Protein AF-A0A968NKF3-F1 (afdb_monomer_lite)

Foldseek 3Di:
DQVVCVVVVHDPVPHDDPVNVVLVVLLVLQQDWDADPVLREIDRCQLVDPVDDGDPSSLVSNCVSLQCCQAVHDLSLLQVLLVVLCVVPVVCVVCVVVVVLVCCVPPPVPVQVVLQVSLLSSLVHSLSHLVVCLVCVCSSCVPPDPVCVCCCPCPGRNSSDDVRSVVSVVQRPNDPPDHPVSSCCSSVVSNDD

Structure (mmCIF, N/CA/C/O backbone):
data_AF-A0A968NKF3-F1
#
_entry.id   AF-A0A968NKF3-F1
#
loop_
_atom_site.group_PDB
_atom_site.id
_atom_site.type_symbol
_atom_site.label_atom_id
_atom_site.label_alt_id
_atom_site.label_comp_id
_atom_site.label_asym_id
_atom_site.label_entity_id
_atom_site.label_seq_id
_atom_site.pdbx_PDB_ins_code
_atom_site.Cartn_x
_atom_site.Cartn_y
_atom_site.Cartn_z
_atom_site.occupancy
_atom_site.B_iso_or_equiv
_atom_site.auth_seq_id
_atom_site.auth_comp_id
_atom_site.auth_asym_id
_atom_site.auth_atom_id
_atom_site.pdbx_PDB_model_num
ATOM 1 N N . MET A 1 1 ? -29.290 4.812 -4.148 1.00 70.75 1 MET A N 1
ATOM 2 C CA . MET A 1 1 ? -29.344 3.560 -3.358 1.00 70.75 1 MET A CA 1
ATOM 3 C C . MET A 1 1 ? -30.695 3.308 -2.682 1.00 70.75 1 MET A C 1
ATOM 5 O O . MET A 1 1 ? -31.527 2.744 -3.363 1.00 70.75 1 MET A O 1
ATOM 9 N N . ASN A 1 2 ? -31.015 3.739 -1.446 1.00 78.94 2 ASN A N 1
ATOM 10 C CA . ASN A 1 2 ? -32.349 3.446 -0.852 1.00 78.94 2 ASN A CA 1
ATOM 11 C C . ASN A 1 2 ? -33.531 3.980 -1.682 1.00 78.94 2 ASN A C 1
ATOM 13 O O . ASN A 1 2 ? -34.588 3.360 -1.726 1.00 78.94 2 ASN A O 1
ATOM 17 N N . GLN A 1 3 ? -33.347 5.118 -2.355 1.00 76.62 3 GLN A N 1
ATOM 18 C CA . GLN A 1 3 ? -34.345 5.669 -3.269 1.00 76.62 3 GLN A CA 1
ATOM 19 C C . GLN A 1 3 ? -34.544 4.776 -4.510 1.00 76.62 3 GLN A C 1
ATOM 21 O O . GLN A 1 3 ? -35.669 4.386 -4.790 1.00 76.62 3 GLN A O 1
ATOM 26 N N . GLU A 1 4 ? -33.461 4.340 -5.162 1.00 77.38 4 GLU A N 1
ATOM 27 C CA . GLU A 1 4 ? -33.517 3.387 -6.288 1.00 77.38 4 GLU A CA 1
ATOM 28 C C . GLU A 1 4 ? -34.068 2.010 -5.878 1.00 77.38 4 GLU A C 1
ATOM 30 O O . GLU A 1 4 ? -34.787 1.378 -6.645 1.00 77.38 4 GLU A O 1
ATOM 35 N N . LEU A 1 5 ? -33.761 1.524 -4.670 1.00 76.25 5 LEU A N 1
ATOM 36 C CA . LEU A 1 5 ? -34.278 0.242 -4.167 1.00 76.25 5 LEU A CA 1
ATOM 37 C C . LEU A 1 5 ? -35.800 0.298 -3.964 1.00 76.25 5 LEU A C 1
ATOM 39 O O . LEU A 1 5 ? -36.505 -0.644 -4.325 1.00 76.25 5 LEU A O 1
ATOM 43 N N . LYS A 1 6 ? -36.310 1.430 -3.461 1.00 76.81 6 LYS A N 1
ATOM 44 C CA . LYS A 1 6 ? -37.753 1.691 -3.344 1.00 76.81 6 LYS A CA 1
ATOM 45 C C . LYS A 1 6 ? -38.428 1.819 -4.708 1.00 76.81 6 LYS A C 1
ATOM 47 O O . LYS A 1 6 ? -39.511 1.277 -4.901 1.00 76.81 6 LYS A O 1
ATOM 52 N N . GLU A 1 7 ? -37.784 2.487 -5.663 1.00 81.25 7 GLU A N 1
ATOM 53 C CA . GLU A 1 7 ? -38.284 2.614 -7.040 1.00 81.25 7 GLU A CA 1
ATOM 54 C C . GLU A 1 7 ? -38.390 1.252 -7.752 1.00 81.25 7 GLU A C 1
ATOM 56 O O . GLU A 1 7 ? -39.283 1.057 -8.573 1.00 81.25 7 GLU A O 1
ATOM 61 N N . ASN A 1 8 ? -37.561 0.274 -7.372 1.00 80.56 8 ASN A N 1
ATOM 62 C CA . ASN A 1 8 ? -37.614 -1.101 -7.879 1.00 80.56 8 ASN A CA 1
ATOM 63 C C . ASN A 1 8 ? -38.533 -2.047 -7.073 1.00 80.56 8 ASN A C 1
ATOM 65 O O . ASN A 1 8 ? -38.503 -3.255 -7.296 1.00 80.56 8 ASN A O 1
ATOM 69 N N . SER A 1 9 ? -39.374 -1.524 -6.167 1.00 77.50 9 SER A N 1
ATOM 70 C CA . SER A 1 9 ? -40.337 -2.305 -5.360 1.00 77.50 9 SER A CA 1
ATOM 71 C C . SER A 1 9 ? -39.715 -3.458 -4.556 1.00 77.50 9 SER A C 1
ATOM 73 O O . SER A 1 9 ? -40.351 -4.493 -4.349 1.00 77.50 9 SER A O 1
ATOM 75 N N . LEU A 1 10 ? -38.464 -3.299 -4.118 1.00 73.81 10 LEU A N 1
ATOM 76 C CA . LEU A 1 10 ? -37.817 -4.262 -3.230 1.00 73.81 10 LEU A CA 1
ATOM 77 C C . LEU A 1 10 ? -38.391 -4.149 -1.811 1.00 73.81 10 LEU A C 1
ATOM 79 O O . LEU A 1 10 ? -38.824 -3.075 -1.393 1.00 73.81 10 LEU A O 1
ATOM 83 N N . ASP A 1 11 ? -38.398 -5.272 -1.091 1.00 76.00 11 ASP A N 1
ATOM 84 C CA . ASP A 1 11 ? -38.874 -5.363 0.293 1.00 76.00 11 ASP A CA 1
ATOM 85 C C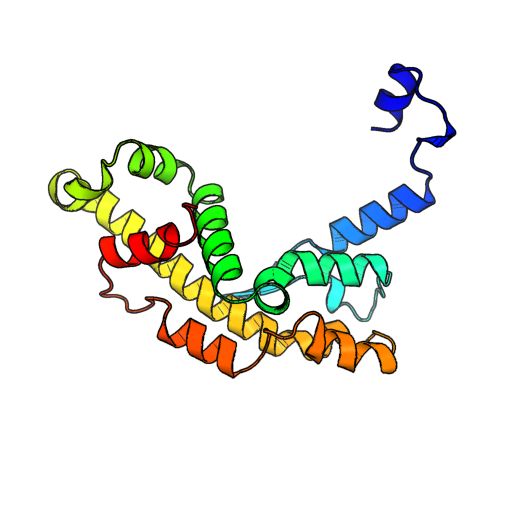 . ASP A 1 11 ? -38.187 -4.304 1.180 1.00 76.00 11 ASP A C 1
ATOM 87 O O . ASP A 1 11 ? -36.979 -4.091 1.103 1.00 76.00 11 ASP A O 1
ATOM 91 N N . GLU A 1 12 ? -38.939 -3.623 2.044 1.00 72.25 12 GLU A N 1
ATOM 92 C CA . GLU A 1 12 ? -38.368 -2.627 2.955 1.00 72.25 12 GLU A CA 1
ATOM 93 C C . GLU A 1 12 ? -37.345 -3.240 3.926 1.00 72.25 12 GLU A C 1
ATOM 95 O O . GLU A 1 12 ? -36.475 -2.526 4.425 1.00 72.25 12 GLU A O 1
ATOM 100 N N . SER A 1 13 ? -37.387 -4.564 4.133 1.00 77.00 13 SER A N 1
ATOM 101 C CA . SER A 1 13 ? -36.406 -5.312 4.927 1.00 77.00 13 SER A CA 1
ATOM 102 C C . SER A 1 13 ? -34.982 -5.321 4.345 1.00 77.00 13 SER A C 1
ATOM 104 O O . SER A 1 13 ? -34.037 -5.602 5.082 1.00 77.00 13 SER A O 1
ATOM 106 N N . VAL A 1 14 ? -34.801 -4.984 3.058 1.00 78.19 14 VAL A N 1
ATOM 107 C CA . VAL A 1 14 ? -33.479 -4.870 2.404 1.00 78.19 14 VAL A CA 1
ATOM 108 C C . VAL A 1 14 ? -32.966 -3.429 2.291 1.00 78.19 14 VAL A C 1
ATOM 110 O O . VAL A 1 14 ? -31.924 -3.188 1.680 1.00 78.19 14 VAL A O 1
ATOM 113 N N . LEU A 1 15 ? -33.663 -2.453 2.880 1.00 84.38 15 LEU A N 1
ATOM 114 C CA . LEU A 1 15 ? -33.199 -1.067 2.914 1.00 84.38 15 LEU A CA 1
ATOM 115 C C . LEU A 1 15 ? -32.176 -0.850 4.029 1.00 84.38 15 LEU A C 1
ATOM 117 O O . LEU A 1 15 ? -32.336 -1.335 5.146 1.00 84.38 15 LEU A O 1
ATOM 121 N N . PHE A 1 16 ? -31.160 -0.034 3.748 1.00 88.00 16 PHE A N 1
ATOM 122 C CA . PHE A 1 16 ? -30.212 0.387 4.776 1.00 88.00 16 PHE A CA 1
ATOM 123 C C . PHE A 1 16 ? -30.901 1.286 5.800 1.00 88.00 16 PHE A C 1
ATOM 125 O O . PHE A 1 16 ? -31.550 2.271 5.427 1.00 88.00 16 PHE A O 1
ATOM 132 N N . THR A 1 17 ? -30.718 0.978 7.079 1.00 90.19 17 THR A N 1
ATOM 133 C CA . THR A 1 17 ? -31.161 1.829 8.183 1.00 90.19 17 THR A CA 1
ATOM 134 C C . THR A 1 17 ? -30.260 3.059 8.319 1.00 90.19 17 THR A C 1
ATOM 136 O O . THR A 1 17 ? -29.145 3.102 7.793 1.00 90.19 17 THR A O 1
ATOM 139 N N . ASP A 1 18 ? -30.703 4.067 9.075 1.00 90.50 18 ASP A N 1
ATOM 140 C CA . ASP A 1 18 ? -29.860 5.228 9.393 1.00 90.50 18 ASP A CA 1
ATOM 141 C C . ASP A 1 18 ? -28.576 4.819 10.133 1.00 90.50 18 ASP A C 1
ATOM 143 O O . ASP A 1 18 ? -27.515 5.414 9.928 1.00 90.50 18 ASP A O 1
ATOM 147 N N . THR A 1 19 ? -28.651 3.765 10.953 1.00 90.62 19 THR A N 1
ATOM 148 C CA . THR A 1 19 ? -27.491 3.177 11.627 1.00 90.62 19 THR A CA 1
ATOM 149 C C . THR A 1 19 ? -26.513 2.578 10.621 1.00 90.62 19 THR A C 1
ATOM 151 O O . THR A 1 19 ? -25.325 2.890 10.691 1.00 90.62 19 THR A O 1
ATOM 154 N N . ASP A 1 20 ? -26.994 1.797 9.650 1.00 90.06 20 ASP A N 1
ATOM 155 C CA . ASP A 1 20 ? -26.134 1.223 8.607 1.00 90.06 20 ASP A CA 1
ATOM 156 C C . ASP A 1 20 ? -25.457 2.322 7.786 1.00 90.06 20 ASP A C 1
ATOM 158 O O . ASP A 1 20 ? -24.249 2.289 7.557 1.00 90.06 20 ASP A O 1
ATOM 162 N N . ILE A 1 21 ? -26.217 3.350 7.396 1.00 92.25 21 ILE A N 1
ATOM 163 C CA . ILE A 1 21 ? -25.692 4.499 6.650 1.00 92.25 21 ILE A CA 1
ATOM 164 C C . ILE A 1 21 ? -24.612 5.222 7.465 1.00 92.25 21 ILE A C 1
ATOM 166 O O . ILE A 1 21 ? -23.609 5.658 6.899 1.00 92.25 21 ILE A O 1
ATOM 170 N N . SER A 1 22 ? -24.795 5.358 8.780 1.00 92.94 22 SER A N 1
ATOM 171 C CA . SER A 1 22 ? -23.799 5.970 9.663 1.00 92.94 22 SER A CA 1
ATOM 172 C C . SER A 1 22 ? -22.509 5.148 9.738 1.00 92.94 22 SER A C 1
ATOM 174 O O . SER A 1 22 ? -21.428 5.722 9.615 1.00 92.94 22 SER A O 1
ATOM 176 N N . ILE A 1 23 ? -22.611 3.822 9.888 1.00 92.25 23 ILE A N 1
ATOM 177 C CA . ILE A 1 23 ? -21.457 2.908 9.903 1.00 92.25 23 ILE A CA 1
ATOM 178 C C . ILE A 1 23 ? -20.704 2.970 8.571 1.00 92.25 23 ILE A C 1
ATOM 180 O O . ILE A 1 23 ? -19.483 3.111 8.562 1.00 92.25 23 ILE A O 1
ATOM 184 N N . LEU A 1 24 ? -21.421 2.929 7.443 1.00 93.44 24 LEU A N 1
ATOM 185 C CA . LEU A 1 24 ? -20.820 3.027 6.110 1.00 93.44 24 LEU A CA 1
ATOM 186 C C . LEU A 1 24 ? -20.076 4.352 5.922 1.00 93.44 24 LEU A C 1
ATOM 188 O O . LEU A 1 24 ? -18.946 4.360 5.443 1.00 93.44 24 LEU A O 1
ATOM 192 N N . LYS A 1 25 ? -20.681 5.477 6.323 1.00 95.56 25 LYS A N 1
ATOM 193 C CA . LYS A 1 25 ? -20.042 6.798 6.226 1.00 95.56 25 LYS A CA 1
ATOM 194 C C . LYS A 1 25 ? -18.769 6.877 7.057 1.00 95.56 25 LYS A C 1
ATOM 196 O O . LYS A 1 25 ? -17.766 7.379 6.561 1.00 95.56 25 LYS A O 1
ATOM 201 N N . GLU A 1 26 ? -18.809 6.396 8.295 1.00 96.19 26 GLU A N 1
ATOM 202 C CA . GLU A 1 26 ? -17.642 6.393 9.175 1.00 96.19 26 GLU A CA 1
ATOM 203 C C . GLU A 1 26 ? -16.526 5.495 8.623 1.00 96.19 26 GLU A C 1
ATOM 205 O O . GLU A 1 26 ? -15.372 5.914 8.581 1.00 96.19 26 GLU A O 1
ATOM 210 N N . ALA A 1 27 ? -16.865 4.300 8.131 1.00 96.44 27 ALA A N 1
ATOM 211 C CA . ALA A 1 27 ? -15.904 3.388 7.519 1.00 96.44 27 ALA A CA 1
ATOM 212 C C . ALA A 1 27 ? -15.250 3.991 6.267 1.00 96.44 27 ALA A C 1
ATOM 214 O O . ALA A 1 27 ? -14.029 3.979 6.163 1.00 96.44 27 ALA A O 1
ATOM 215 N N . ILE A 1 28 ? -16.037 4.589 5.363 1.00 96.56 28 ILE A N 1
ATOM 216 C CA . ILE A 1 28 ? -15.517 5.291 4.177 1.00 96.56 28 ILE A CA 1
ATOM 217 C C . ILE A 1 28 ? -14.598 6.444 4.593 1.00 96.56 28 ILE A C 1
ATOM 219 O O . ILE A 1 28 ? -13.534 6.629 4.017 1.00 96.56 28 ILE A O 1
ATOM 223 N N . GLN A 1 29 ? -14.983 7.230 5.600 1.00 96.38 29 GLN A N 1
ATOM 224 C CA . GLN A 1 29 ? -14.133 8.312 6.100 1.00 96.38 29 GLN A CA 1
ATOM 225 C C . GLN A 1 29 ? -12.819 7.787 6.683 1.00 96.38 29 GLN A C 1
ATOM 227 O O . GLN A 1 29 ? -11.783 8.431 6.523 1.00 96.38 29 GLN A O 1
ATOM 232 N N . ALA A 1 30 ? -12.855 6.627 7.339 1.00 96.94 30 ALA A N 1
ATOM 233 C CA . ALA A 1 30 ? -11.680 6.016 7.936 1.00 96.94 30 ALA A CA 1
ATOM 234 C C . ALA A 1 30 ? -10.671 5.497 6.901 1.00 96.94 30 ALA A C 1
ATOM 236 O O . ALA A 1 30 ? -9.486 5.439 7.223 1.00 96.94 30 ALA A O 1
ATOM 237 N N . THR A 1 31 ? -11.102 5.172 5.676 1.00 97.19 31 THR A N 1
ATOM 238 C CA . THR A 1 31 ? -10.202 4.694 4.611 1.00 97.19 31 THR A CA 1
ATOM 239 C C . THR A 1 31 ? -9.528 5.809 3.811 1.00 97.19 31 THR A C 1
ATOM 241 O O . THR A 1 31 ? -8.554 5.562 3.099 1.00 97.19 31 THR A O 1
ATOM 244 N N . ILE A 1 32 ? -9.987 7.059 3.944 1.00 96.94 32 ILE A N 1
ATOM 245 C CA . ILE A 1 32 ? -9.395 8.195 3.229 1.00 96.94 32 ILE A CA 1
ATOM 246 C C . ILE A 1 32 ? -7.928 8.342 3.630 1.00 96.94 32 ILE A C 1
ATOM 248 O O . ILE A 1 32 ? -7.604 8.536 4.799 1.00 96.94 32 ILE A O 1
ATOM 252 N N . CYS A 1 33 ? -7.043 8.288 2.640 1.00 96.38 33 CYS A N 1
ATOM 253 C CA . CYS A 1 33 ? -5.607 8.384 2.841 1.00 96.38 33 CYS A CA 1
ATOM 254 C C . CYS A 1 33 ? -5.091 9.822 2.702 1.00 96.38 33 CYS A C 1
ATOM 256 O O . CYS A 1 33 ? -5.502 10.570 1.817 1.00 96.38 33 CYS A O 1
ATOM 258 N N . ASN A 1 34 ? -4.097 10.161 3.521 1.00 97.38 34 ASN A N 1
ATOM 259 C CA . ASN A 1 34 ? -3.242 11.330 3.356 1.00 97.38 34 ASN A CA 1
ATOM 260 C C . ASN A 1 34 ? -1.818 10.896 2.998 1.00 97.38 34 ASN A C 1
ATOM 262 O O . ASN A 1 34 ? -1.364 9.826 3.400 1.00 97.38 34 ASN A O 1
ATOM 266 N N . TYR A 1 35 ? -1.088 11.761 2.293 1.00 96.44 35 TYR A N 1
ATOM 267 C CA . TYR A 1 35 ? 0.333 11.563 2.018 1.00 96.44 35 TYR A CA 1
ATOM 268 C C 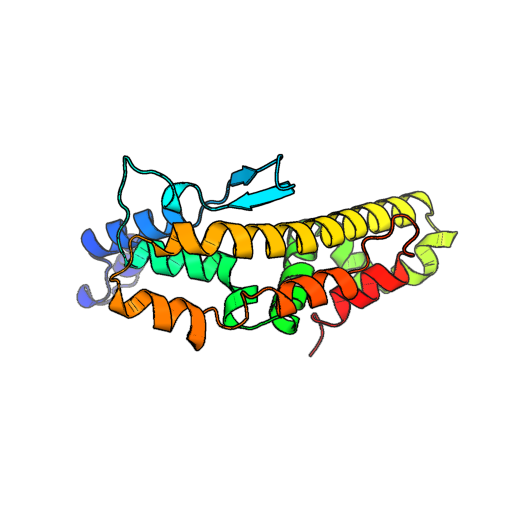. TYR A 1 35 ? 1.196 12.132 3.149 1.00 96.44 35 TYR A C 1
ATOM 270 O O . TYR A 1 35 ? 1.022 13.281 3.560 1.00 96.44 35 TYR A O 1
ATOM 278 N N . ASP A 1 36 ? 2.147 11.338 3.631 1.00 96.44 36 ASP A N 1
ATOM 279 C CA . ASP A 1 36 ? 3.193 11.761 4.554 1.00 96.44 36 ASP A CA 1
ATOM 280 C C . ASP A 1 36 ? 4.509 11.957 3.781 1.00 96.44 36 ASP A C 1
ATOM 282 O O . ASP A 1 36 ? 5.150 10.975 3.389 1.00 96.44 36 ASP A O 1
ATOM 286 N N . PRO A 1 37 ? 4.957 13.206 3.557 1.00 95.25 37 PRO A N 1
ATOM 287 C CA . PRO A 1 37 ? 6.185 13.469 2.816 1.00 95.25 37 PRO A CA 1
ATOM 288 C C . PRO A 1 37 ? 7.448 13.021 3.558 1.00 95.25 37 PRO A C 1
ATOM 290 O O . PRO A 1 37 ? 8.466 12.797 2.906 1.00 95.25 37 PRO A O 1
ATOM 293 N N . SER A 1 38 ? 7.401 12.881 4.888 1.00 95.19 38 SER A N 1
ATOM 294 C CA . SER A 1 38 ? 8.554 12.438 5.680 1.00 95.19 38 SER A CA 1
ATOM 295 C C . SER A 1 38 ? 8.836 10.947 5.506 1.00 95.19 38 SER A C 1
ATOM 297 O O . SER A 1 38 ? 9.989 10.525 5.546 1.00 95.19 38 SER A O 1
ATOM 299 N N . GLU A 1 39 ? 7.788 10.163 5.258 1.00 93.81 39 GLU A N 1
ATOM 300 C CA . GLU A 1 39 ? 7.878 8.726 4.997 1.00 93.81 39 GLU A CA 1
ATOM 301 C C . GLU A 1 39 ? 7.736 8.388 3.512 1.00 93.81 39 GLU A C 1
ATOM 303 O O . GLU A 1 39 ? 7.893 7.231 3.140 1.00 93.81 39 GLU A O 1
ATOM 308 N N . GLN A 1 40 ? 7.440 9.384 2.669 1.00 96.00 40 GLN A N 1
ATOM 309 C CA . GLN A 1 40 ? 7.139 9.222 1.245 1.00 96.00 40 GLN A CA 1
ATOM 310 C C . GLN A 1 40 ? 6.105 8.115 0.989 1.00 96.00 40 GLN A C 1
ATOM 312 O O . GLN A 1 40 ? 6.281 7.248 0.131 1.00 96.00 40 GLN A O 1
ATOM 317 N N . SER A 1 41 ? 5.043 8.135 1.790 1.00 96.56 41 SER A N 1
ATOM 318 C CA . SER A 1 41 ? 4.070 7.055 1.940 1.00 96.56 41 SER A CA 1
ATOM 319 C C . SER A 1 41 ? 2.680 7.634 2.218 1.00 96.56 41 SER A C 1
ATOM 321 O O . SER A 1 41 ? 2.544 8.830 2.470 1.00 96.56 41 SER A O 1
ATOM 323 N N . ILE A 1 42 ? 1.642 6.800 2.186 1.00 96.31 42 ILE A N 1
ATOM 324 C CA . ILE A 1 42 ? 0.287 7.168 2.610 1.00 96.31 42 ILE A CA 1
ATOM 325 C C . ILE A 1 42 ? -0.063 6.573 3.978 1.00 96.31 42 ILE A C 1
ATOM 327 O O . ILE A 1 42 ? 0.499 5.563 4.402 1.00 96.31 42 ILE A O 1
ATOM 331 N N . TYR A 1 43 ? -1.010 7.204 4.665 1.00 97.12 43 TYR A N 1
ATOM 332 C CA . TYR A 1 43 ? -1.601 6.726 5.915 1.00 97.12 43 TYR A CA 1
ATOM 333 C C . TYR A 1 43 ? -3.055 7.195 6.029 1.00 97.12 43 TYR A C 1
ATOM 335 O O . TYR A 1 4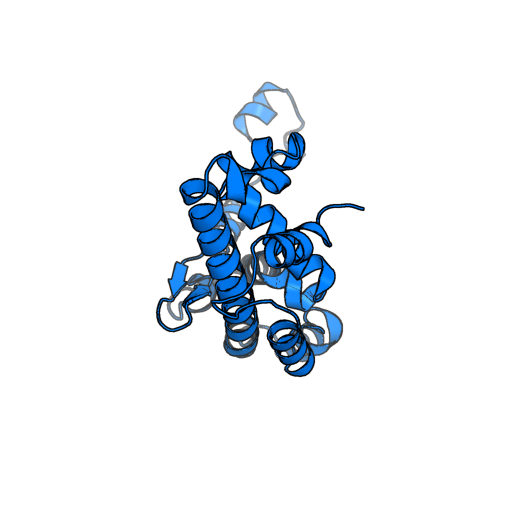3 ? -3.441 8.187 5.414 1.00 97.12 43 TYR A O 1
ATOM 343 N N . GLN A 1 44 ? -3.850 6.523 6.858 1.00 97.19 44 GLN A N 1
ATOM 344 C CA . GLN A 1 44 ? -5.245 6.883 7.120 1.00 97.19 44 GLN A CA 1
ATOM 345 C C . GLN A 1 44 ? -5.340 7.704 8.422 1.00 97.19 44 GLN A C 1
ATOM 347 O O . GLN A 1 44 ? -5.267 7.131 9.511 1.00 97.19 44 GLN A O 1
ATOM 352 N N . PRO A 1 45 ? -5.472 9.046 8.373 1.00 95.62 45 PRO A N 1
ATOM 353 C CA . PRO A 1 45 ? -5.395 9.919 9.549 1.00 95.62 45 PRO A CA 1
ATOM 354 C C . PRO A 1 45 ? -6.460 9.633 10.613 1.00 95.62 45 PRO A C 1
ATOM 356 O O . PRO A 1 45 ? -6.215 9.881 11.795 1.00 95.62 45 PRO A O 1
ATOM 359 N N . ALA A 1 46 ? -7.614 9.082 10.226 1.00 94.81 46 ALA A N 1
ATOM 360 C CA . ALA A 1 46 ? -8.680 8.714 11.155 1.00 94.81 46 ALA A CA 1
ATOM 361 C C . ALA A 1 46 ? -8.210 7.724 12.238 1.00 94.81 46 ALA A C 1
ATOM 363 O O . ALA A 1 46 ? -8.651 7.822 13.379 1.00 94.81 46 ALA A O 1
ATOM 364 N N . LEU A 1 47 ? -7.246 6.845 11.928 1.00 94.50 47 LEU A N 1
ATOM 365 C CA . LEU A 1 47 ? -6.671 5.885 12.883 1.00 94.50 47 LEU A CA 1
ATOM 366 C C . LEU A 1 47 ? -5.787 6.535 13.967 1.00 94.50 47 LEU A C 1
ATOM 368 O O . LEU A 1 47 ? -5.399 5.876 14.929 1.00 94.50 47 LEU A O 1
ATOM 372 N N . TYR A 1 48 ? -5.462 7.824 13.830 1.00 92.75 48 TYR A N 1
ATOM 373 C CA . TYR A 1 48 ? -4.518 8.541 14.696 1.00 92.75 48 TYR A CA 1
ATOM 374 C C . TYR A 1 48 ? -5.167 9.685 15.475 1.00 92.75 48 TYR A C 1
ATOM 376 O O . TYR A 1 48 ? -4.534 10.276 16.358 1.00 92.75 48 TYR A O 1
ATOM 384 N N . ASN A 1 49 ? -6.415 10.028 15.152 1.00 88.00 49 ASN A N 1
ATOM 385 C CA . ASN A 1 49 ? -7.094 11.159 15.757 1.00 88.00 49 ASN A CA 1
ATOM 386 C C . ASN A 1 49 ? -7.561 10.823 17.180 1.00 88.00 49 ASN A C 1
ATOM 388 O O . ASN A 1 49 ? -8.626 10.257 17.390 1.00 88.00 49 ASN A O 1
ATOM 392 N N . LYS A 1 50 ? -6.791 11.249 18.185 1.00 81.94 50 LYS A N 1
ATOM 393 C CA . LYS A 1 50 ? -7.133 11.037 19.604 1.00 81.94 50 LYS A CA 1
ATOM 394 C C . LYS A 1 50 ? -8.425 11.733 20.050 1.00 81.94 50 LYS A C 1
ATOM 396 O O . LYS A 1 50 ? -8.955 11.382 21.098 1.00 81.94 50 LYS A O 1
ATOM 401 N N . ASN A 1 51 ? -8.907 12.719 19.294 1.00 82.94 51 ASN A N 1
ATOM 402 C CA . ASN A 1 51 ? -10.114 13.478 19.628 1.00 82.94 51 ASN A CA 1
ATOM 403 C C . ASN A 1 51 ? -11.388 12.856 19.039 1.00 82.94 51 ASN A C 1
ATOM 405 O O . ASN A 1 51 ? -12.482 13.321 19.347 1.00 82.94 51 ASN A O 1
ATOM 409 N N . GLN A 1 52 ? -11.255 11.841 18.182 1.00 81.25 52 GLN A N 1
ATOM 410 C CA . GLN A 1 52 ? -12.371 11.173 17.529 1.00 81.25 52 GLN A CA 1
ATOM 411 C C . GLN A 1 52 ? -12.088 9.674 17.490 1.00 81.25 52 GLN A C 1
ATOM 413 O O . GLN A 1 52 ? -11.365 9.194 16.621 1.00 81.25 52 GLN A O 1
ATOM 418 N N . ASP A 1 53 ? -12.655 8.941 18.447 1.00 85.25 53 ASP A N 1
ATOM 419 C CA . ASP A 1 53 ? -12.600 7.485 18.412 1.00 85.25 53 ASP A CA 1
ATOM 420 C C . ASP A 1 53 ? -13.619 6.979 17.392 1.00 85.25 53 ASP A C 1
ATOM 422 O O . ASP A 1 53 ? -14.818 7.225 17.533 1.00 85.25 53 ASP A O 1
ATOM 426 N N . ILE A 1 54 ? -13.130 6.324 16.343 1.00 92.56 54 ILE A N 1
ATOM 427 C CA . ILE A 1 54 ? -13.983 5.706 15.328 1.00 92.56 54 ILE A CA 1
ATOM 428 C C . ILE A 1 54 ? -14.392 4.293 15.755 1.00 92.56 54 ILE A C 1
ATOM 430 O O . ILE A 1 54 ? -13.679 3.625 16.513 1.00 92.56 54 ILE A O 1
ATOM 434 N N . SER A 1 55 ? -15.527 3.811 15.249 1.00 93.44 55 SER A N 1
ATOM 435 C CA . SER A 1 55 ? -16.008 2.466 15.571 1.00 93.44 55 SER A CA 1
ATOM 436 C C . SER A 1 55 ? -15.002 1.365 15.220 1.00 93.44 55 SER A C 1
ATOM 438 O O . SER A 1 55 ? -14.169 1.482 14.318 1.00 93.44 55 SER A O 1
ATOM 440 N N . LEU A 1 56 ? -15.114 0.231 15.919 1.00 92.75 56 LEU A N 1
ATOM 441 C CA . LEU A 1 56 ? -14.287 -0.948 15.655 1.00 92.75 56 LEU A CA 1
ATOM 442 C C . LEU A 1 56 ? -14.422 -1.432 14.202 1.00 92.75 56 LEU A C 1
ATOM 444 O O . LEU A 1 56 ? -13.432 -1.834 13.598 1.00 92.75 56 LEU A O 1
ATOM 448 N N . VAL A 1 57 ? -15.630 -1.349 13.635 1.00 94.44 57 VAL A N 1
ATOM 449 C CA . VAL A 1 57 ? -15.898 -1.704 12.235 1.00 94.44 57 VAL A CA 1
ATOM 450 C C . VAL A 1 57 ? -15.107 -0.797 11.294 1.00 94.44 57 VAL A C 1
ATOM 452 O O . VAL A 1 57 ? -14.403 -1.302 10.422 1.00 94.44 57 VAL A O 1
ATOM 455 N N . ALA A 1 58 ? -15.145 0.521 11.510 1.00 96.00 58 ALA A N 1
ATOM 456 C CA . ALA A 1 58 ? -14.384 1.474 10.708 1.00 96.00 58 ALA A CA 1
ATOM 457 C C . ALA A 1 58 ? -12.865 1.233 10.804 1.00 96.00 58 ALA A C 1
ATOM 459 O O . ALA A 1 58 ? -12.181 1.262 9.784 1.00 96.00 58 ALA A O 1
ATOM 460 N N . LYS A 1 59 ? -12.339 0.909 11.997 1.00 95.62 59 LYS A N 1
ATOM 461 C CA . LYS A 1 59 ? -10.917 0.553 12.179 1.00 95.62 59 LYS A CA 1
ATOM 462 C C . LYS A 1 59 ? -10.527 -0.704 11.409 1.00 95.62 59 LYS A C 1
ATOM 464 O O . LYS A 1 59 ? -9.482 -0.717 10.770 1.00 95.62 59 LYS A O 1
ATOM 469 N N . ILE A 1 60 ? -11.347 -1.754 11.479 1.00 96.12 60 ILE A N 1
ATOM 470 C CA . ILE A 1 60 ? -11.090 -3.018 10.774 1.00 96.12 60 ILE A CA 1
ATOM 471 C C . ILE A 1 60 ? -11.076 -2.787 9.263 1.00 96.12 60 ILE A C 1
ATOM 473 O O . ILE A 1 60 ? -10.154 -3.243 8.593 1.00 96.12 60 ILE A O 1
ATOM 477 N N . ILE A 1 61 ? -12.063 -2.053 8.740 1.00 97.62 61 ILE A N 1
ATOM 478 C CA . ILE A 1 61 ? -12.152 -1.744 7.309 1.00 97.62 61 ILE A CA 1
ATOM 479 C C . ILE A 1 61 ? -10.942 -0.916 6.863 1.00 97.62 61 ILE A C 1
ATOM 481 O O . ILE A 1 61 ? -10.302 -1.273 5.880 1.00 97.62 61 ILE A O 1
ATOM 485 N N . ALA A 1 62 ? -10.578 0.128 7.610 1.00 97.06 62 ALA A N 1
ATOM 486 C CA . ALA A 1 62 ? -9.408 0.951 7.311 1.00 97.06 62 ALA A CA 1
ATOM 487 C C . ALA A 1 62 ? -8.105 0.133 7.304 1.00 97.06 62 ALA A C 1
ATOM 489 O O . ALA A 1 62 ? -7.340 0.193 6.343 1.00 97.06 62 ALA A O 1
ATOM 490 N N . LEU A 1 63 ? -7.887 -0.709 8.320 1.00 97.19 63 LEU A N 1
ATOM 491 C CA . LEU A 1 63 ? -6.720 -1.592 8.379 1.00 97.19 63 LEU A CA 1
ATOM 492 C C . LEU A 1 63 ? -6.653 -2.573 7.202 1.00 97.19 63 LEU A C 1
ATOM 494 O O . LEU A 1 63 ? -5.555 -2.838 6.719 1.00 97.19 63 LEU A O 1
ATOM 498 N N . ALA A 1 64 ? -7.793 -3.112 6.762 1.00 96.88 64 ALA A N 1
ATOM 499 C CA . ALA A 1 64 ? -7.862 -4.035 5.632 1.00 96.88 64 ALA A CA 1
ATOM 500 C C . ALA A 1 64 ? -7.600 -3.333 4.287 1.00 96.88 64 ALA A C 1
ATOM 502 O O . ALA A 1 64 ? -6.863 -3.866 3.464 1.00 96.88 64 ALA A O 1
ATOM 503 N N . ASP A 1 65 ? -8.134 -2.123 4.101 1.00 97.25 65 ASP A N 1
ATOM 504 C CA . ASP A 1 65 ? -8.019 -1.312 2.877 1.00 97.25 65 ASP A CA 1
ATOM 505 C C . ASP A 1 65 ? -6.561 -1.073 2.443 1.00 97.25 65 ASP A C 1
ATOM 507 O O . ASP A 1 65 ? -6.221 -1.206 1.272 1.00 97.25 65 ASP A O 1
ATOM 511 N N . ILE A 1 66 ? -5.664 -0.820 3.402 1.00 96.12 66 ILE A N 1
ATOM 512 C CA . ILE A 1 66 ? -4.213 -0.672 3.166 1.00 96.12 66 ILE A CA 1
ATOM 513 C C . ILE A 1 66 ? -3.394 -1.835 3.750 1.00 96.12 66 ILE A C 1
ATOM 515 O O . ILE A 1 66 ? -2.210 -1.695 4.087 1.00 96.12 66 ILE A O 1
ATOM 519 N N . GLY A 1 67 ? -4.053 -2.978 3.939 1.00 96.31 67 GLY A N 1
ATOM 520 C CA . GLY A 1 67 ? -3.573 -4.116 4.716 1.00 96.31 67 GLY A CA 1
ATOM 521 C C . GLY A 1 67 ? -2.996 -5.273 3.912 1.00 96.31 67 GLY A C 1
ATOM 522 O O . GLY A 1 67 ? -2.398 -6.164 4.518 1.00 96.31 67 GLY A O 1
ATOM 523 N N . SER A 1 68 ? -3.140 -5.256 2.582 1.00 96.12 68 SER A N 1
ATOM 524 C CA . SER A 1 68 ? -2.856 -6.402 1.701 1.00 96.12 68 SER A CA 1
ATOM 525 C C . SER A 1 68 ? -1.480 -7.026 1.941 1.00 96.12 68 SER A C 1
ATOM 527 O O . SER A 1 68 ? -1.378 -8.234 2.138 1.00 96.12 68 SER A O 1
ATOM 529 N N . LEU A 1 69 ? -0.425 -6.212 2.093 1.00 97.44 69 LEU A N 1
ATOM 530 C CA . LEU A 1 69 ? 0.909 -6.726 2.424 1.00 97.44 69 LEU A CA 1
ATOM 531 C C . LEU A 1 69 ? 0.914 -7.596 3.683 1.00 97.44 69 LEU A C 1
ATOM 533 O O . LEU A 1 69 ? 1.505 -8.671 3.686 1.00 97.44 69 LEU A O 1
ATOM 537 N N . GLY A 1 70 ? 0.298 -7.119 4.762 1.00 97.38 70 GLY A N 1
ATOM 538 C CA . GLY A 1 70 ? 0.302 -7.836 6.029 1.00 97.38 70 GLY A CA 1
ATOM 539 C C . GLY A 1 70 ? -0.563 -9.091 6.000 1.00 97.38 70 GLY A C 1
ATOM 540 O O . GLY A 1 70 ? -0.223 -10.066 6.670 1.00 97.38 70 GLY A O 1
ATOM 541 N N . MET A 1 71 ? -1.647 -9.064 5.225 1.00 98.25 71 MET A N 1
ATOM 542 C CA . MET A 1 71 ? -2.656 -10.123 5.178 1.00 98.25 71 MET A CA 1
ATOM 543 C C . MET A 1 71 ? -2.324 -11.223 4.170 1.00 98.25 71 MET A C 1
ATOM 545 O O . MET A 1 71 ? -2.375 -12.409 4.496 1.00 98.25 71 MET A O 1
ATOM 549 N N . GLU A 1 72 ? -1.934 -10.834 2.963 1.00 97.38 72 GLU A N 1
ATOM 550 C CA . GLU A 1 72 ? -1.783 -11.738 1.822 1.00 97.38 72 GLU A CA 1
ATOM 551 C C . GLU A 1 72 ? -0.321 -11.959 1.414 1.00 97.38 72 GLU A C 1
ATOM 553 O O . GLU A 1 72 ? 0.014 -12.976 0.808 1.00 97.38 72 GLU A O 1
ATOM 558 N N . GLY A 1 73 ? 0.577 -11.062 1.826 1.00 96.62 73 GLY A N 1
ATOM 559 C CA . GLY A 1 73 ? 2.013 -11.184 1.601 1.00 96.62 73 GLY A CA 1
ATOM 560 C C . GLY A 1 73 ? 2.503 -10.489 0.330 1.00 96.62 73 GLY A C 1
ATOM 561 O O . GLY A 1 73 ? 1.813 -9.688 -0.297 1.00 96.62 73 GLY A O 1
ATOM 562 N N . ILE A 1 74 ? 3.762 -10.762 -0.023 1.00 96.00 74 ILE A N 1
ATOM 563 C CA . ILE A 1 74 ? 4.519 -9.975 -1.012 1.00 96.00 74 ILE A CA 1
ATOM 564 C C . ILE A 1 74 ? 3.939 -10.082 -2.425 1.00 96.00 74 ILE A C 1
ATOM 566 O O . ILE A 1 74 ? 3.945 -9.090 -3.150 1.00 96.00 74 ILE A O 1
ATOM 570 N N . ASP A 1 75 ? 3.464 -11.261 -2.827 1.00 93.81 75 ASP A N 1
ATOM 571 C CA . ASP A 1 75 ? 3.030 -11.487 -4.208 1.00 93.81 75 ASP A CA 1
ATOM 572 C C . ASP A 1 75 ? 1.743 -10.708 -4.523 1.00 93.81 75 ASP A C 1
ATOM 574 O O . ASP A 1 75 ? 1.732 -9.946 -5.494 1.00 93.81 75 ASP A O 1
ATOM 578 N N . THR A 1 76 ? 0.719 -10.789 -3.658 1.00 94.81 76 THR A N 1
ATOM 579 C CA . THR A 1 76 ? -0.488 -9.948 -3.767 1.00 94.81 76 THR A CA 1
ATOM 580 C C . THR A 1 76 ? -0.124 -8.470 -3.681 1.00 94.81 76 THR A C 1
ATOM 582 O O . THR A 1 76 ? -0.512 -7.686 -4.546 1.00 94.81 76 THR A O 1
ATOM 585 N N . TYR A 1 77 ? 0.686 -8.080 -2.690 1.00 95.62 77 TYR A N 1
ATOM 586 C CA . TYR A 1 77 ? 1.094 -6.687 -2.515 1.00 95.62 77 TYR A CA 1
ATOM 587 C C . TYR A 1 77 ? 1.720 -6.103 -3.787 1.00 95.62 77 TYR A C 1
ATOM 589 O O . TYR A 1 77 ? 1.397 -4.994 -4.218 1.00 95.62 77 TYR A O 1
ATOM 597 N N . LYS A 1 78 ? 2.601 -6.871 -4.429 1.00 93.75 78 LYS A N 1
ATOM 598 C CA . LYS A 1 78 ? 3.258 -6.504 -5.682 1.00 93.75 78 LYS A CA 1
ATOM 599 C C . LYS A 1 78 ? 2.275 -6.426 -6.852 1.00 93.75 78 LYS A C 1
ATOM 601 O O . LYS A 1 78 ? 2.370 -5.488 -7.647 1.00 93.75 78 LYS A O 1
ATOM 606 N N . GLN A 1 79 ? 1.345 -7.375 -6.956 1.00 92.81 79 GLN A N 1
ATOM 607 C CA . GLN A 1 79 ? 0.282 -7.367 -7.962 1.00 92.81 79 GLN A CA 1
ATOM 608 C C . GLN A 1 79 ? -0.590 -6.112 -7.847 1.00 92.81 79 GLN A C 1
ATOM 610 O O . GLN A 1 79 ? -0.717 -5.367 -8.820 1.00 92.81 79 GLN A O 1
ATOM 615 N N . GLU A 1 80 ? -1.126 -5.826 -6.660 1.00 92.94 80 GLU A N 1
ATOM 616 C CA . GLU A 1 80 ? -1.903 -4.609 -6.395 1.00 92.94 80 GLU A CA 1
ATOM 617 C C . GLU A 1 80 ? -1.082 -3.350 -6.675 1.00 92.94 80 GLU A C 1
ATOM 619 O O . GLU A 1 80 ? -1.562 -2.404 -7.299 1.00 92.94 80 GLU A O 1
ATOM 624 N N . GLY A 1 81 ? 0.197 -3.355 -6.289 1.00 92.25 81 GLY A N 1
ATOM 625 C CA . GLY A 1 81 ? 1.132 -2.272 -6.569 1.00 92.25 81 GLY A CA 1
ATOM 626 C C . GLY A 1 81 ? 1.242 -1.938 -8.060 1.00 92.25 81 GLY A C 1
ATOM 627 O O . GLY A 1 81 ? 1.344 -0.754 -8.401 1.00 92.25 81 GLY A O 1
ATOM 628 N N . GLY A 1 82 ? 1.200 -2.960 -8.923 1.00 91.62 82 GLY A N 1
ATOM 629 C CA . GLY A 1 82 ? 1.166 -2.829 -10.380 1.00 91.62 82 GLY A CA 1
ATOM 630 C C . GLY A 1 82 ? -0.192 -2.379 -10.921 1.00 91.62 82 GLY A C 1
ATOM 631 O O . GLY A 1 82 ? -0.232 -1.513 -11.792 1.00 91.62 82 GLY A O 1
ATOM 632 N N . LEU A 1 83 ? -1.300 -2.897 -10.386 1.00 92.12 83 LEU A N 1
ATOM 633 C CA . LEU A 1 83 ? -2.653 -2.488 -10.788 1.00 92.12 83 LEU A CA 1
ATOM 634 C C . LEU A 1 83 ? -2.924 -1.014 -10.467 1.00 92.12 83 LEU A C 1
ATOM 636 O O . LEU A 1 83 ? -3.348 -0.265 -11.343 1.00 92.12 83 LEU A O 1
ATOM 640 N N . LEU A 1 84 ? -2.573 -0.574 -9.259 1.00 92.50 84 LEU A N 1
ATOM 641 C CA . LEU A 1 84 ? -2.665 0.828 -8.847 1.00 92.50 84 LEU A CA 1
ATOM 642 C C . LEU A 1 84 ? -1.801 1.742 -9.726 1.00 92.50 84 LEU A C 1
ATOM 644 O O . LEU A 1 84 ? -2.193 2.862 -10.036 1.00 92.50 84 LEU A O 1
ATOM 648 N N . PHE A 1 85 ? -0.632 1.269 -10.176 1.00 92.12 85 PHE A N 1
ATOM 649 C CA . PHE A 1 85 ? 0.153 2.028 -11.147 1.00 92.12 85 PHE A CA 1
ATOM 650 C C . PHE A 1 85 ? -0.624 2.220 -12.453 1.00 92.12 85 PHE A C 1
ATOM 652 O O . PHE A 1 85 ? -0.640 3.326 -12.977 1.00 92.12 85 PHE A O 1
ATOM 659 N N . LEU A 1 86 ? -1.278 1.185 -12.981 1.00 90.75 86 LEU A N 1
ATOM 660 C CA . LEU A 1 86 ? -2.075 1.312 -14.206 1.00 90.75 86 LEU A CA 1
ATOM 661 C C . LEU A 1 86 ? -3.285 2.236 -14.022 1.00 90.75 86 LEU A C 1
ATOM 663 O O . LEU A 1 86 ? -3.602 2.995 -14.934 1.00 90.75 86 LEU A O 1
ATOM 667 N N . GLU A 1 87 ? -3.918 2.208 -12.849 1.00 91.62 87 GLU A N 1
ATOM 668 C CA . GLU A 1 87 ? -5.022 3.104 -12.491 1.00 91.62 87 GLU A CA 1
ATOM 669 C C . GLU A 1 87 ? -4.585 4.578 -12.481 1.00 91.62 87 GLU A C 1
ATOM 671 O O . GLU A 1 87 ? -5.241 5.431 -13.078 1.00 91.62 87 GLU A O 1
ATOM 676 N N . GLU A 1 88 ? -3.434 4.876 -11.874 1.00 90.88 88 GLU A N 1
ATOM 677 C CA . GLU A 1 88 ? -2.857 6.226 -11.811 1.00 90.88 88 GLU A CA 1
ATOM 678 C C . GLU A 1 88 ? -2.261 6.690 -13.158 1.00 90.88 88 GLU A C 1
ATOM 680 O O . GLU A 1 88 ? -2.026 7.883 -13.366 1.00 90.88 88 GLU A O 1
ATOM 685 N N . ASN A 1 89 ? -1.969 5.755 -14.070 1.00 90.62 89 ASN A N 1
ATOM 686 C CA . ASN A 1 89 ? -1.218 5.987 -15.306 1.00 90.62 89 ASN A CA 1
ATOM 687 C C . ASN A 1 89 ? -1.910 5.313 -16.517 1.00 90.62 89 ASN A C 1
ATOM 689 O O . ASN A 1 89 ? -1.308 4.460 -17.179 1.00 90.62 89 ASN A O 1
ATOM 693 N N . PRO A 1 90 ? -3.169 5.676 -16.841 1.00 89.81 90 PRO A N 1
ATOM 694 C CA . PRO A 1 90 ? -3.970 4.980 -17.854 1.00 89.81 90 PRO A CA 1
ATOM 695 C C . PRO A 1 90 ? -3.405 5.106 -19.275 1.00 89.81 90 PRO A C 1
ATOM 697 O O . PRO A 1 90 ? -3.666 4.260 -20.129 1.00 89.81 90 PRO A O 1
ATOM 700 N N . ASP A 1 91 ? -2.582 6.125 -19.532 1.00 88.62 91 ASP A N 1
ATOM 701 C CA . ASP A 1 91 ? -1.833 6.305 -20.779 1.00 88.62 91 ASP A CA 1
ATOM 702 C C . ASP A 1 91 ? -0.818 5.178 -21.040 1.00 88.62 91 ASP A C 1
ATOM 704 O O . ASP A 1 91 ? -0.429 4.946 -22.184 1.00 88.62 91 ASP A O 1
ATOM 708 N N . PHE A 1 92 ? -0.433 4.429 -20.003 1.00 85.81 92 PHE A N 1
ATOM 709 C CA . PHE A 1 92 ? 0.459 3.283 -20.126 1.00 85.81 92 PHE A CA 1
ATOM 710 C C . PHE A 1 92 ? -0.252 2.019 -20.639 1.00 85.81 92 PHE A C 1
ATOM 712 O O . PHE A 1 92 ? 0.381 1.163 -21.259 1.00 85.81 92 PHE A O 1
ATOM 719 N N . ILE A 1 93 ? -1.572 1.901 -20.442 1.00 84.38 93 ILE A N 1
ATOM 720 C CA . ILE A 1 93 ? -2.347 0.698 -20.792 1.00 84.38 93 ILE A CA 1
ATOM 721 C C . ILE A 1 93 ? -2.250 0.366 -22.295 1.00 84.38 93 ILE A C 1
ATOM 723 O O . ILE A 1 93 ? -1.918 -0.778 -22.621 1.00 84.38 93 ILE A O 1
ATOM 727 N N . PRO A 1 94 ? -2.460 1.312 -23.237 1.00 85.56 94 PRO A N 1
ATOM 728 C CA . PRO A 1 94 ? -2.321 1.024 -24.664 1.00 85.56 94 PRO A CA 1
ATOM 729 C C . PRO A 1 94 ? -0.915 0.556 -25.050 1.00 85.56 94 PRO A C 1
ATOM 731 O O . PRO A 1 94 ? -0.787 -0.313 -25.909 1.00 85.56 94 PRO A O 1
ATOM 734 N N . LEU A 1 95 ? 0.126 1.092 -24.402 1.00 83.44 95 LEU A N 1
ATOM 735 C CA . LEU A 1 95 ? 1.521 0.745 -24.686 1.00 83.44 95 LEU A CA 1
ATOM 736 C C . LEU A 1 95 ? 1.817 -0.712 -24.307 1.00 83.44 95 LEU A C 1
ATOM 738 O O . LEU A 1 95 ? 2.491 -1.423 -25.055 1.00 83.44 95 LEU A O 1
ATOM 742 N N . VAL A 1 96 ? 1.270 -1.169 -23.174 1.00 79.25 96 VAL A N 1
ATOM 743 C CA . VAL A 1 96 ? 1.357 -2.570 -22.736 1.00 79.25 96 VAL A CA 1
ATOM 744 C C . VAL A 1 96 ? 0.576 -3.482 -23.682 1.00 79.25 96 VAL A C 1
ATOM 746 O O . VAL A 1 96 ? 1.129 -4.465 -24.172 1.00 79.25 96 VAL A O 1
ATOM 749 N N . LEU A 1 97 ? -0.686 -3.151 -23.981 1.00 79.06 97 LEU A N 1
ATOM 750 C CA . LEU A 1 97 ? -1.566 -4.000 -24.797 1.00 79.06 97 LEU A CA 1
ATOM 751 C C . LEU A 1 97 ? -1.071 -4.170 -26.237 1.00 79.06 97 LEU A C 1
ATOM 753 O O . LEU A 1 97 ? -1.217 -5.244 -26.817 1.00 79.06 97 LEU A O 1
ATOM 757 N N . LYS A 1 98 ? -0.475 -3.125 -26.815 1.00 81.56 98 LYS A N 1
ATOM 758 C CA . LYS A 1 98 ? 0.054 -3.153 -28.183 1.00 81.56 98 LYS A CA 1
ATOM 759 C C . LYS A 1 98 ? 1.498 -3.647 -28.274 1.00 81.56 98 LYS A C 1
ATOM 761 O O . LYS A 1 98 ? 2.029 -3.733 -29.376 1.00 81.56 98 LYS A O 1
ATOM 766 N N . GLN A 1 99 ? 2.133 -3.962 -27.141 1.00 73.12 99 GLN A N 1
ATOM 767 C CA . GLN A 1 99 ? 3.549 -4.340 -27.060 1.00 73.12 99 GLN A CA 1
ATOM 768 C C . GLN A 1 99 ? 4.492 -3.293 -27.688 1.00 73.12 99 GLN A C 1
ATOM 770 O O . GLN A 1 99 ? 5.587 -3.620 -28.130 1.00 73.12 99 GLN A O 1
ATOM 775 N N . GLU A 1 100 ? 4.088 -2.019 -27.710 1.00 78.56 100 GLU A N 1
ATOM 776 C CA . GLU A 1 100 ? 4.865 -0.919 -28.309 1.00 78.56 100 GLU A CA 1
ATOM 777 C C . GLU A 1 100 ? 6.068 -0.526 -27.433 1.00 78.56 100 GLU A C 1
ATOM 779 O O . GLU A 1 100 ? 7.025 0.090 -27.898 1.00 78.56 100 GLU A O 1
ATOM 784 N N . ILE A 1 101 ? 6.054 -0.939 -26.162 1.00 74.62 101 ILE A N 1
ATOM 785 C CA . ILE A 1 101 ? 7.078 -0.632 -25.157 1.00 74.62 101 ILE A CA 1
ATOM 786 C C . ILE A 1 101 ? 8.485 -1.074 -25.573 1.00 74.62 101 ILE A C 1
ATOM 788 O O . ILE A 1 101 ? 9.458 -0.392 -25.253 1.00 74.62 101 ILE A O 1
ATOM 792 N N . THR A 1 102 ? 8.618 -2.209 -26.261 1.00 71.69 102 THR A N 1
ATOM 793 C CA . THR A 1 102 ? 9.920 -2.797 -26.615 1.00 71.69 102 THR A CA 1
ATOM 794 C C . THR A 1 102 ? 10.735 -1.926 -27.565 1.00 71.69 102 THR A C 1
ATOM 796 O O . THR A 1 102 ? 11.962 -1.953 -27.483 1.00 71.69 102 THR A O 1
ATOM 799 N N . ASN A 1 103 ? 10.083 -1.113 -28.401 1.00 79.75 103 ASN A N 1
ATOM 800 C CA . ASN A 1 103 ? 10.759 -0.252 -29.376 1.00 79.75 103 ASN A CA 1
ATOM 801 C C . ASN A 1 103 ? 10.830 1.221 -28.942 1.00 79.75 103 ASN A C 1
ATOM 803 O O . ASN A 1 103 ? 11.535 2.007 -29.574 1.00 79.75 103 ASN A O 1
ATOM 807 N N . LEU A 1 104 ? 10.190 1.598 -27.824 1.00 81.88 104 LEU A N 1
ATOM 808 C CA . LEU A 1 104 ? 10.149 2.987 -27.343 1.00 81.88 104 LEU A CA 1
ATOM 809 C C . LEU A 1 104 ? 11.533 3.611 -27.163 1.00 81.88 104 LEU A C 1
ATOM 811 O O . LEU A 1 104 ? 11.696 4.796 -27.423 1.00 81.88 104 LEU A O 1
ATOM 815 N N . ALA A 1 105 ? 12.538 2.834 -26.756 1.00 83.25 105 ALA A N 1
ATOM 816 C CA . ALA A 1 105 ? 13.897 3.349 -26.585 1.00 83.25 105 ALA A CA 1
ATOM 817 C C . ALA A 1 105 ? 14.484 3.944 -27.880 1.00 83.25 105 ALA A C 1
ATOM 819 O O . ALA A 1 105 ? 15.346 4.816 -27.810 1.00 83.25 105 ALA A O 1
ATOM 820 N N . VAL A 1 106 ? 14.028 3.468 -29.043 1.00 86.38 106 VAL A N 1
ATOM 821 C CA . VAL A 1 106 ? 14.463 3.924 -30.369 1.00 86.38 106 VAL A CA 1
ATOM 822 C C . VAL A 1 106 ? 13.456 4.912 -30.952 1.00 86.38 106 VAL A C 1
ATOM 824 O O . VAL A 1 106 ? 13.849 5.988 -31.399 1.00 86.38 106 VAL A O 1
ATOM 827 N N . ASP A 1 107 ? 12.169 4.567 -30.914 1.00 87.69 107 ASP A N 1
ATOM 828 C CA . ASP A 1 107 ? 11.112 5.324 -31.591 1.00 87.69 107 ASP A CA 1
ATOM 829 C C . ASP A 1 107 ? 10.749 6.619 -30.850 1.00 87.69 107 ASP A C 1
ATOM 831 O O . ASP A 1 107 ? 10.385 7.618 -31.470 1.00 87.69 107 ASP A O 1
ATOM 835 N N . ASN A 1 108 ? 10.839 6.610 -29.515 1.00 89.69 108 ASN A N 1
ATOM 836 C CA . ASN A 1 108 ? 10.520 7.757 -28.670 1.00 89.69 108 ASN A CA 1
ATOM 837 C C . ASN A 1 108 ? 11.287 7.721 -27.324 1.00 89.69 108 ASN A C 1
ATOM 839 O O . ASN A 1 108 ? 10.719 7.360 -26.284 1.00 89.69 108 ASN A O 1
ATOM 843 N N . PRO A 1 109 ? 12.576 8.121 -27.318 1.00 91.00 109 PRO A N 1
ATOM 844 C CA . PRO A 1 109 ? 13.432 8.067 -26.130 1.00 91.00 109 PRO A CA 1
ATOM 845 C C . PRO A 1 109 ? 12.918 8.894 -24.942 1.00 91.00 109 PRO A C 1
ATOM 847 O O . PRO A 1 109 ? 13.157 8.538 -23.788 1.00 91.00 109 PRO A O 1
ATOM 850 N N . GLU A 1 110 ? 12.203 9.990 -25.208 1.00 92.81 110 GLU A N 1
ATOM 851 C CA . GLU A 1 110 ? 11.622 10.843 -24.166 1.00 92.81 110 GLU A CA 1
ATOM 852 C C . GLU A 1 110 ? 10.490 10.119 -23.429 1.00 92.81 110 GLU A C 1
ATOM 854 O O . GLU A 1 110 ? 10.481 10.069 -22.197 1.00 92.81 110 GLU A O 1
ATOM 859 N N . LEU A 1 111 ? 9.574 9.489 -24.174 1.00 90.38 111 LEU A N 1
ATOM 860 C CA . LEU A 1 111 ? 8.503 8.683 -23.591 1.00 90.38 111 LEU A CA 1
ATOM 861 C C . LEU A 1 111 ? 9.063 7.469 -22.840 1.00 90.38 111 LEU A C 1
ATOM 863 O O . LEU A 1 111 ? 8.597 7.157 -21.743 1.00 90.38 111 LEU A O 1
ATOM 867 N N . TYR A 1 112 ? 10.092 6.819 -23.392 1.00 91.75 112 TYR A N 1
ATOM 868 C CA . TYR A 1 112 ? 10.795 5.727 -22.719 1.00 91.75 112 TYR A CA 1
ATOM 869 C C . TYR A 1 112 ? 11.307 6.154 -21.335 1.00 91.75 112 TYR A C 1
ATOM 871 O O . TYR A 1 112 ? 11.036 5.481 -20.335 1.00 91.75 112 TYR A O 1
ATOM 879 N N . GLU A 1 113 ? 12.012 7.285 -21.258 1.00 94.06 113 GLU A N 1
ATOM 880 C CA . GLU A 1 113 ? 12.566 7.774 -19.996 1.00 94.06 113 GLU A CA 1
ATOM 881 C C . GLU A 1 113 ? 11.469 8.242 -19.033 1.00 94.06 113 GLU A C 1
ATOM 883 O O . GLU A 1 113 ? 11.531 7.939 -17.841 1.00 94.06 113 GLU A O 1
ATOM 888 N N . ASN A 1 114 ? 10.420 8.900 -19.534 1.00 93.56 114 ASN A N 1
ATOM 889 C CA . ASN A 1 114 ? 9.276 9.307 -18.718 1.00 93.56 114 ASN A CA 1
ATOM 890 C C . ASN A 1 114 ? 8.625 8.111 -18.001 1.00 93.56 114 ASN A C 1
ATOM 892 O O . ASN A 1 114 ? 8.405 8.149 -16.787 1.00 93.56 114 ASN A O 1
ATOM 896 N N . ILE A 1 115 ? 8.363 7.027 -18.734 1.00 91.88 115 ILE A N 1
ATOM 897 C CA . ILE A 1 115 ? 7.774 5.804 -18.180 1.00 91.88 115 ILE A CA 1
ATOM 898 C C . ILE A 1 115 ? 8.725 5.164 -17.169 1.00 91.88 115 ILE A C 1
ATOM 900 O O . ILE A 1 115 ? 8.298 4.771 -16.079 1.00 91.88 115 ILE A O 1
ATOM 904 N N . ARG A 1 116 ? 10.019 5.076 -17.502 1.00 94.00 116 ARG A N 1
ATOM 905 C CA . ARG A 1 116 ? 11.035 4.506 -16.610 1.00 94.00 116 ARG A CA 1
ATOM 906 C C . ARG A 1 116 ? 11.060 5.237 -15.272 1.00 94.00 116 ARG A C 1
ATOM 908 O O . ARG A 1 116 ? 11.037 4.587 -14.232 1.00 94.00 116 ARG A O 1
ATOM 915 N N . GLN A 1 117 ? 11.029 6.567 -15.293 1.00 96.06 117 GLN A N 1
ATOM 916 C CA . GLN A 1 117 ? 11.002 7.396 -14.087 1.00 96.06 117 GLN A CA 1
ATOM 917 C C . GLN A 1 117 ? 9.720 7.206 -13.269 1.00 96.06 117 GLN A C 1
ATOM 919 O O . GLN A 1 117 ? 9.786 7.097 -12.045 1.00 96.06 117 GLN A O 1
ATOM 924 N N . ARG A 1 118 ? 8.550 7.106 -13.916 1.00 95.31 118 ARG A N 1
ATOM 925 C CA . ARG A 1 118 ? 7.270 6.850 -13.227 1.00 95.31 118 ARG A CA 1
ATOM 926 C C . ARG A 1 118 ? 7.267 5.493 -12.523 1.00 95.31 118 ARG A C 1
ATOM 928 O O . ARG A 1 118 ? 6.918 5.422 -11.345 1.00 95.31 118 ARG A O 1
ATOM 935 N N . LEU A 1 119 ? 7.712 4.435 -13.202 1.00 94.75 119 LEU A N 1
ATOM 936 C CA . LEU A 1 119 ? 7.816 3.098 -12.609 1.00 94.75 119 LEU A CA 1
ATOM 937 C C . LEU A 1 119 ? 8.886 3.028 -11.514 1.00 94.75 119 LEU A C 1
ATOM 939 O O . LEU A 1 119 ? 8.665 2.387 -10.490 1.00 94.75 119 LEU A O 1
ATOM 943 N N . LEU A 1 120 ? 10.024 3.704 -11.691 1.00 97.00 120 LEU A N 1
ATOM 944 C CA . LEU A 1 120 ? 11.069 3.785 -10.670 1.00 97.00 120 LEU A CA 1
ATOM 945 C C . LEU A 1 120 ? 10.555 4.494 -9.410 1.00 97.00 120 LEU A C 1
ATOM 947 O O . LEU A 1 120 ? 10.731 3.997 -8.298 1.00 97.00 120 LEU A O 1
ATOM 951 N N . LYS A 1 121 ? 9.847 5.618 -9.576 1.00 96.19 121 LYS A N 1
ATOM 952 C CA . LYS A 1 121 ? 9.190 6.321 -8.469 1.00 96.19 121 LYS A CA 1
ATOM 953 C C . LYS A 1 121 ? 8.166 5.424 -7.771 1.00 96.19 121 LYS A C 1
ATOM 955 O O . LYS A 1 121 ? 8.123 5.399 -6.543 1.00 96.19 121 LYS A O 1
ATOM 960 N N . ARG A 1 122 ? 7.378 4.657 -8.533 1.00 95.69 122 ARG A N 1
ATOM 961 C CA . ARG A 1 122 ? 6.428 3.680 -7.981 1.00 95.69 122 ARG A CA 1
ATOM 962 C C . ARG A 1 122 ? 7.138 2.582 -7.190 1.00 95.69 122 ARG A C 1
ATOM 964 O O . ARG A 1 122 ? 6.676 2.241 -6.108 1.00 95.69 122 ARG A O 1
ATOM 971 N N . ALA A 1 123 ? 8.262 2.064 -7.683 1.00 96.75 123 ALA A N 1
ATOM 972 C CA . ALA A 1 123 ? 9.073 1.073 -6.976 1.00 96.75 123 ALA A CA 1
ATOM 973 C C . ALA A 1 123 ? 9.603 1.626 -5.641 1.00 96.75 123 ALA A C 1
ATOM 975 O O . ALA A 1 123 ? 9.501 0.960 -4.613 1.00 96.75 123 ALA A O 1
ATOM 976 N N . GLY A 1 124 ? 10.084 2.874 -5.626 1.00 97.38 124 GLY A N 1
ATOM 977 C CA . GLY A 1 124 ? 10.472 3.560 -4.389 1.00 97.38 124 GLY A CA 1
ATOM 978 C C . GLY A 1 124 ? 9.306 3.717 -3.407 1.00 97.38 124 GLY A C 1
ATOM 979 O O . GLY A 1 124 ? 9.426 3.351 -2.238 1.00 97.38 124 GLY A O 1
ATOM 980 N N . PHE A 1 125 ? 8.149 4.184 -3.891 1.00 96.94 125 PHE A N 1
ATOM 981 C CA . PHE A 1 125 ? 6.928 4.289 -3.085 1.00 96.94 125 PHE A CA 1
ATOM 982 C C . PHE A 1 125 ? 6.503 2.935 -2.501 1.00 96.94 125 PHE A C 1
ATOM 984 O O . PHE A 1 125 ? 6.161 2.858 -1.329 1.00 96.94 125 PHE A O 1
ATOM 991 N N . HIS A 1 126 ? 6.587 1.855 -3.280 1.00 96.12 126 HIS A N 1
ATOM 992 C CA . HIS A 1 126 ? 6.234 0.501 -2.853 1.00 96.12 126 HIS A CA 1
ATOM 993 C C . HIS A 1 126 ? 7.079 0.017 -1.660 1.00 96.12 126 HIS A C 1
ATOM 995 O O . HIS A 1 126 ? 6.559 -0.591 -0.726 1.00 96.12 126 HIS A O 1
A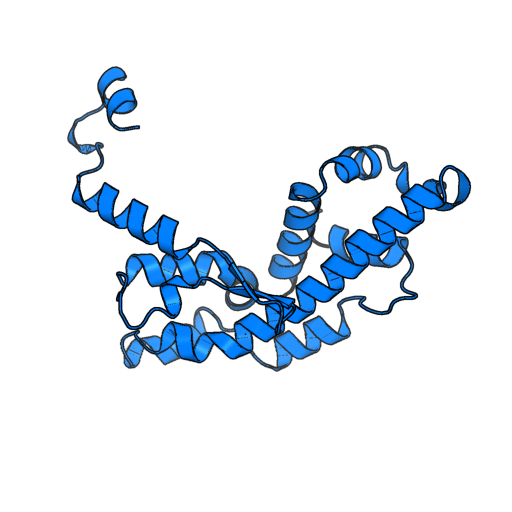TOM 1001 N N . VAL A 1 127 ? 8.375 0.332 -1.639 1.00 98.12 127 VAL A N 1
ATOM 1002 C CA . VAL A 1 127 ? 9.240 0.031 -0.487 1.00 98.12 127 VAL A CA 1
ATOM 1003 C C . VAL A 1 127 ? 8.883 0.906 0.716 1.00 98.12 127 VAL A C 1
ATOM 1005 O O . VAL A 1 127 ? 8.732 0.410 1.834 1.00 98.12 127 VAL A O 1
ATOM 1008 N N . ASN A 1 128 ? 8.737 2.212 0.496 1.00 98.38 128 ASN A N 1
ATOM 1009 C CA . ASN A 1 128 ? 8.461 3.173 1.563 1.00 98.38 128 ASN A CA 1
ATOM 1010 C C . ASN A 1 128 ? 7.110 2.919 2.236 1.00 98.38 128 ASN A C 1
ATOM 1012 O O . ASN A 1 128 ? 7.010 2.973 3.463 1.00 98.38 128 ASN A O 1
ATOM 1016 N N . PHE A 1 129 ? 6.096 2.564 1.450 1.00 98.06 129 PHE A N 1
ATOM 1017 C CA . PHE A 1 129 ? 4.777 2.214 1.951 1.00 98.06 129 PHE A CA 1
ATOM 1018 C C . PHE A 1 129 ? 4.828 0.973 2.843 1.00 98.06 129 PHE A C 1
ATOM 1020 O O . PHE A 1 129 ? 4.353 1.025 3.975 1.00 98.06 129 PHE A O 1
ATOM 1027 N N . ALA A 1 130 ? 5.515 -0.091 2.416 1.00 98.31 130 ALA A N 1
ATOM 1028 C CA . ALA A 1 130 ? 5.691 -1.301 3.218 1.00 98.31 130 ALA A CA 1
ATOM 1029 C C . ALA A 1 130 ? 6.349 -1.004 4.584 1.00 98.31 130 ALA A C 1
ATOM 1031 O O . ALA A 1 130 ? 5.845 -1.412 5.636 1.00 98.31 130 ALA A O 1
ATOM 1032 N N . LYS A 1 131 ? 7.434 -0.218 4.588 1.00 98.50 131 LYS A N 1
ATOM 1033 C CA . LYS A 1 131 ? 8.116 0.225 5.820 1.00 98.50 131 LYS A CA 1
ATOM 1034 C C . LYS A 1 131 ? 7.208 1.050 6.725 1.00 98.50 131 LYS A C 1
ATOM 1036 O O . LYS A 1 131 ? 7.178 0.844 7.938 1.00 98.50 131 LYS A O 1
ATOM 1041 N N . SER A 1 132 ? 6.483 1.994 6.132 1.00 97.88 132 SER A N 1
ATOM 1042 C CA . SER A 1 132 ? 5.550 2.871 6.834 1.00 97.88 132 SER A CA 1
ATOM 1043 C C . SER A 1 132 ? 4.443 2.060 7.509 1.00 97.88 132 SER A C 1
ATOM 1045 O O . SER A 1 132 ? 4.198 2.259 8.699 1.00 97.88 132 SER A O 1
ATOM 1047 N N . ARG A 1 133 ? 3.856 1.073 6.811 1.00 97.19 133 ARG A N 1
ATOM 1048 C CA . ARG A 1 133 ? 2.865 0.146 7.386 1.00 97.19 133 ARG A CA 1
ATOM 1049 C C . ARG A 1 133 ? 3.422 -0.577 8.611 1.00 97.19 133 ARG A C 1
ATOM 1051 O O . ARG A 1 133 ? 2.801 -0.507 9.668 1.00 97.19 133 ARG A O 1
ATOM 1058 N N . LEU A 1 134 ? 4.607 -1.192 8.514 1.00 97.94 134 LEU A N 1
ATOM 1059 C CA . LEU A 1 134 ? 5.222 -1.898 9.649 1.00 97.94 134 LEU A CA 1
ATOM 1060 C C . LEU A 1 134 ? 5.435 -0.966 10.852 1.00 97.94 134 LEU A C 1
ATOM 1062 O O . LEU A 1 134 ? 5.118 -1.324 11.985 1.00 97.94 134 LEU A O 1
ATOM 1066 N N . LYS A 1 135 ? 5.953 0.243 10.609 1.00 97.56 135 LYS A N 1
ATOM 1067 C CA . LYS A 1 135 ? 6.219 1.236 11.658 1.00 97.56 135 LYS A CA 1
ATOM 1068 C C . LYS A 1 135 ? 4.941 1.699 12.363 1.00 97.56 135 LYS A C 1
ATOM 1070 O O . LYS A 1 135 ? 4.953 1.937 13.569 1.00 97.56 135 LYS A O 1
ATOM 1075 N N . ARG A 1 136 ? 3.859 1.868 11.606 1.00 96.88 136 ARG A N 1
ATOM 1076 C CA . ARG A 1 136 ? 2.591 2.448 12.064 1.00 96.88 136 ARG A CA 1
ATOM 1077 C C . ARG A 1 136 ? 1.669 1.450 12.748 1.00 96.88 136 ARG A C 1
ATOM 1079 O O . ARG A 1 136 ? 0.961 1.817 13.686 1.00 96.88 136 ARG A O 1
ATOM 1086 N N . PHE A 1 137 ? 1.719 0.194 12.321 1.00 97.31 137 PHE A N 1
ATOM 1087 C CA . PHE A 1 137 ? 0.785 -0.842 12.740 1.00 97.31 137 PHE A CA 1
ATOM 1088 C C . PHE A 1 137 ? 0.605 -0.985 14.263 1.00 97.31 137 PHE A C 1
ATOM 1090 O O . PHE A 1 137 ? -0.546 -1.051 14.698 1.00 97.31 137 PHE A O 1
ATOM 1097 N N . PRO A 1 138 ? 1.659 -0.932 15.112 1.00 96.00 138 PRO A N 1
ATOM 1098 C CA . PRO A 1 138 ? 1.481 -1.022 16.563 1.00 96.00 138 PRO A CA 1
ATOM 1099 C C . PRO A 1 138 ? 0.571 0.067 17.139 1.00 96.00 138 PRO A C 1
ATOM 1101 O O . PRO A 1 138 ? -0.190 -0.194 18.067 1.00 96.00 138 PRO A O 1
ATOM 1104 N N . GLN A 1 139 ? 0.634 1.285 16.593 1.00 95.06 139 GLN A N 1
ATOM 1105 C CA . GLN A 1 139 ? -0.215 2.389 17.032 1.00 95.06 139 GLN A CA 1
ATOM 1106 C C . GLN A 1 139 ? -1.657 2.214 16.545 1.00 95.06 139 GLN A C 1
ATOM 1108 O O . GLN A 1 139 ? -2.590 2.496 17.295 1.00 95.06 139 GLN A O 1
ATOM 1113 N N . GLU A 1 140 ? -1.845 1.734 15.318 1.00 95.19 140 GLU A N 1
ATOM 1114 C CA . GLU A 1 140 ? -3.170 1.577 14.706 1.00 95.19 140 GLU A CA 1
ATOM 1115 C C . GLU A 1 140 ? -4.010 0.501 15.406 1.00 95.19 140 GLU A C 1
ATOM 1117 O O . GLU A 1 140 ? -5.225 0.651 15.546 1.00 95.19 140 GLU A O 1
ATOM 1122 N N . ILE A 1 141 ? -3.365 -0.550 15.925 1.00 95.44 141 ILE A N 1
ATOM 1123 C CA . ILE A 1 141 ? -4.045 -1.622 16.665 1.00 95.44 141 ILE A CA 1
ATOM 1124 C C . ILE A 1 141 ? -4.100 -1.388 18.181 1.00 95.44 141 ILE A C 1
ATOM 1126 O O . ILE A 1 141 ? -4.764 -2.141 18.887 1.00 95.44 141 ILE A O 1
ATOM 1130 N N . ALA A 1 142 ? -3.445 -0.348 18.709 1.00 93.19 142 ALA A N 1
ATOM 1131 C CA . ALA A 1 142 ? -3.318 -0.132 20.156 1.00 93.19 142 ALA A CA 1
ATOM 1132 C C . ALA A 1 142 ? -4.662 0.059 20.882 1.00 93.19 142 ALA A C 1
ATOM 1134 O O . ALA A 1 142 ? -4.754 -0.181 22.083 1.00 93.19 142 ALA A O 1
ATOM 1135 N N . SER A 1 143 ? -5.696 0.509 20.163 1.00 90.56 143 SER A N 1
ATOM 1136 C CA . SER A 1 143 ? -7.042 0.721 20.713 1.00 90.56 143 SER A CA 1
ATOM 1137 C C . SER A 1 143 ? -7.946 -0.516 20.651 1.00 90.56 143 SER A C 1
ATOM 1139 O O . SER A 1 143 ? -9.072 -0.473 21.146 1.00 90.56 143 SER A O 1
ATOM 1141 N N . PHE A 1 144 ? -7.481 -1.617 20.052 1.00 94.06 144 PHE A N 1
ATOM 1142 C CA . PHE A 1 144 ? -8.221 -2.876 20.043 1.00 94.06 144 PHE A CA 1
ATOM 1143 C C . PHE A 1 144 ? -8.167 -3.549 21.423 1.00 94.06 144 PHE A C 1
ATOM 1145 O O . PHE A 1 144 ? -7.244 -3.300 22.205 1.00 94.06 144 PHE A O 1
ATOM 1152 N N . PRO A 1 145 ? -9.126 -4.441 21.738 1.00 95.12 145 PRO A N 1
ATOM 1153 C CA . PRO A 1 145 ? -9.061 -5.238 22.956 1.00 95.12 145 PRO A CA 1
ATOM 1154 C C . PRO A 1 145 ? -7.705 -5.960 23.073 1.00 95.12 145 PRO A C 1
ATOM 1156 O O . PRO A 1 145 ? -7.264 -6.566 22.092 1.00 95.12 145 PRO A O 1
ATOM 1159 N N . PRO A 1 146 ? -7.048 -5.965 24.251 1.00 95.56 146 PRO A N 1
ATOM 1160 C CA . PRO A 1 146 ? -5.705 -6.536 24.399 1.00 95.56 146 PRO A CA 1
ATOM 1161 C C . PRO A 1 146 ? -5.587 -7.999 23.959 1.00 95.56 146 PRO A C 1
ATOM 1163 O O . PRO A 1 146 ? -4.553 -8.406 23.441 1.00 95.56 146 PRO A O 1
ATOM 1166 N N . ALA A 1 147 ? -6.656 -8.783 24.123 1.00 96.31 147 ALA A N 1
ATOM 1167 C CA . ALA A 1 147 ? -6.711 -10.177 23.687 1.00 96.31 147 ALA A CA 1
ATOM 1168 C C . ALA A 1 147 ? -6.720 -10.342 22.153 1.00 96.31 147 ALA A C 1
ATOM 1170 O O . ALA A 1 147 ? -6.339 -11.395 21.654 1.00 96.31 147 ALA A O 1
ATOM 1171 N N . THR A 1 148 ? -7.132 -9.314 21.406 1.00 95.88 148 THR A N 1
ATOM 1172 C CA . THR A 1 148 ? -7.216 -9.332 19.938 1.00 95.88 148 THR A CA 1
ATOM 1173 C C . THR A 1 148 ? -5.889 -8.958 19.280 1.00 95.88 148 THR A C 1
ATOM 1175 O O . THR A 1 148 ? -5.612 -9.408 18.174 1.00 95.88 148 THR A O 1
ATOM 1178 N N . ILE A 1 149 ? -5.041 -8.169 19.951 1.00 96.69 149 ILE A N 1
ATOM 1179 C CA . ILE A 1 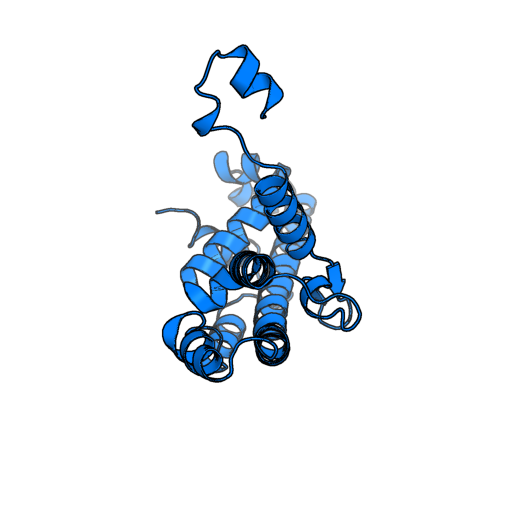149 ? -3.756 -7.706 19.402 1.00 96.69 149 ILE A CA 1
ATOM 1180 C C . ILE A 1 149 ? -2.856 -8.875 18.956 1.00 96.69 149 ILE A C 1
ATOM 1182 O O . ILE A 1 149 ? -2.377 -8.816 17.825 1.00 96.69 149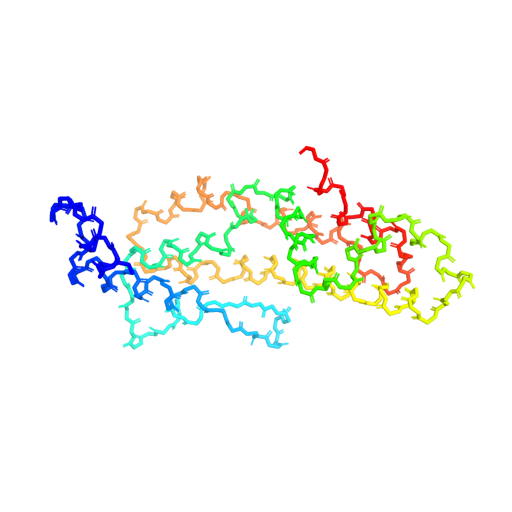 ILE A O 1
ATOM 1186 N N . PRO A 1 150 ? -2.653 -9.950 19.749 1.00 97.69 150 PRO A N 1
ATOM 1187 C CA . PRO A 1 150 ? -1.871 -11.102 19.301 1.00 97.69 150 PRO A CA 1
ATOM 1188 C C . PRO A 1 150 ? -2.435 -11.763 18.042 1.00 97.69 150 PRO A C 1
ATOM 1190 O O . PRO A 1 150 ? -1.667 -12.120 17.163 1.00 97.69 150 PRO A O 1
ATOM 1193 N N . ILE A 1 151 ? -3.762 -11.877 17.922 1.00 97.69 151 ILE A N 1
ATOM 1194 C CA . ILE A 1 151 ? -4.422 -12.468 16.746 1.00 97.69 151 ILE A CA 1
ATOM 1195 C C . ILE A 1 151 ? -4.190 -11.581 15.515 1.00 97.69 151 ILE A C 1
ATOM 1197 O O . ILE A 1 151 ? -3.845 -12.066 14.438 1.00 97.69 151 ILE A O 1
ATOM 1201 N N . LEU A 1 152 ? -4.327 -10.259 15.674 1.00 97.38 152 LEU A N 1
ATOM 1202 C CA . LEU A 1 152 ? -4.060 -9.309 14.595 1.00 97.38 152 LEU A CA 1
ATOM 1203 C C . LEU A 1 152 ? -2.612 -9.394 14.110 1.00 97.38 152 LEU A C 1
ATOM 1205 O O . LEU A 1 152 ? -2.388 -9.313 12.908 1.00 97.38 152 LEU A O 1
ATOM 1209 N N . THR A 1 153 ? -1.639 -9.567 15.004 1.00 97.19 153 THR A N 1
ATOM 1210 C CA . THR A 1 153 ? -0.218 -9.584 14.631 1.00 97.19 153 THR A CA 1
ATOM 1211 C C . THR A 1 153 ? 0.270 -10.941 14.124 1.00 97.19 153 THR A C 1
ATOM 1213 O O . THR A 1 153 ? 1.121 -10.965 13.239 1.00 97.19 153 THR A O 1
ATOM 1216 N N . SER A 1 154 ? -0.228 -12.064 14.654 1.00 96.88 154 SER A N 1
ATOM 1217 C CA . SER A 1 154 ? 0.286 -13.402 14.317 1.00 96.88 154 SER A CA 1
ATOM 1218 C C . SER A 1 154 ? -0.549 -14.163 13.287 1.00 96.88 154 SER A C 1
ATOM 1220 O O . SER A 1 154 ? -0.004 -15.029 12.601 1.00 96.88 154 SER A O 1
ATOM 1222 N N . GLU A 1 155 ? -1.842 -13.855 13.158 1.00 97.31 155 GLU A N 1
ATOM 1223 C CA . GLU A 1 155 ? -2.758 -14.584 12.274 1.00 97.31 155 GLU A CA 1
ATOM 1224 C C . GLU A 1 155 ? -3.212 -13.728 11.093 1.00 97.31 155 GLU A C 1
ATOM 1226 O O . GLU A 1 155 ? -3.085 -14.164 9.950 1.00 97.31 155 GLU A O 1
ATOM 1231 N N . ILE A 1 156 ? -3.700 -12.508 11.358 1.00 97.56 156 ILE A N 1
ATOM 1232 C CA . ILE A 1 156 ? -4.285 -11.645 10.319 1.00 97.56 156 ILE A CA 1
ATOM 1233 C C . ILE A 1 156 ? -3.200 -10.908 9.536 1.00 97.56 156 ILE A C 1
ATOM 1235 O O . ILE A 1 156 ? -3.063 -11.129 8.343 1.00 97.56 156 ILE A O 1
ATOM 1239 N N . PHE A 1 157 ? -2.392 -10.074 10.192 1.00 98.31 157 PHE A N 1
ATOM 1240 C CA . PHE A 1 157 ? -1.316 -9.299 9.564 1.00 98.31 157 PHE A CA 1
ATOM 1241 C C . PHE A 1 157 ? 0.043 -10.000 9.694 1.00 98.31 157 PHE A C 1
ATOM 1243 O O . PHE A 1 157 ? 1.075 -9.360 9.900 1.00 98.31 157 PHE A O 1
ATOM 1250 N N . ARG A 1 158 ? 0.049 -11.333 9.582 1.00 98.00 158 ARG A N 1
ATOM 1251 C CA . ARG A 1 158 ? 1.215 -12.193 9.848 1.00 98.00 158 ARG A CA 1
ATOM 1252 C C . ARG A 1 158 ? 2.446 -11.868 8.997 1.00 98.00 158 ARG A C 1
ATOM 1254 O O . ARG A 1 158 ? 3.570 -12.137 9.418 1.00 98.00 158 ARG A O 1
ATOM 1261 N N . TYR A 1 159 ? 2.249 -11.300 7.807 1.00 98.50 159 TYR A N 1
ATOM 1262 C CA . TYR A 1 159 ? 3.327 -10.906 6.901 1.00 98.50 159 TYR A CA 1
ATOM 1263 C C . TYR A 1 159 ? 3.845 -9.490 7.170 1.00 98.50 159 TYR A C 1
ATOM 1265 O O . TYR A 1 159 ? 4.865 -9.096 6.614 1.00 98.50 159 TYR A O 1
ATOM 1273 N N . LEU A 1 160 ? 3.200 -8.707 8.038 1.00 97.88 160 LEU A N 1
ATOM 1274 C CA . LEU A 1 160 ? 3.676 -7.371 8.384 1.00 97.88 160 LEU A CA 1
ATOM 1275 C C . LEU A 1 160 ? 4.784 -7.463 9.441 1.00 97.88 160 LEU A C 1
ATOM 1277 O O . LEU A 1 160 ? 4.599 -7.144 10.613 1.00 97.88 160 LEU A O 1
ATOM 1281 N N . ASN A 1 161 ? 5.946 -7.945 9.010 1.00 97.94 161 ASN A N 1
ATOM 1282 C CA . ASN A 1 161 ? 7.106 -8.224 9.848 1.00 97.94 161 ASN A CA 1
ATOM 1283 C C . ASN A 1 161 ? 8.413 -7.795 9.160 1.00 97.94 161 ASN A C 1
ATOM 1285 O O . ASN A 1 161 ? 8.444 -7.538 7.958 1.00 97.94 161 ASN A O 1
ATOM 1289 N N . ILE A 1 162 ? 9.499 -7.718 9.936 1.00 98.06 162 ILE A N 1
ATOM 1290 C CA . ILE A 1 162 ? 10.803 -7.221 9.467 1.00 98.06 162 ILE A CA 1
ATOM 1291 C C . ILE A 1 162 ? 11.331 -8.039 8.281 1.00 98.06 162 ILE A C 1
ATOM 1293 O O . ILE A 1 162 ? 11.720 -7.448 7.281 1.00 98.06 162 ILE A O 1
ATOM 1297 N N . GLU A 1 163 ? 11.272 -9.372 8.347 1.00 98.25 163 GLU A N 1
ATOM 1298 C CA . GLU A 1 163 ? 11.756 -10.261 7.278 1.00 98.25 163 GLU A CA 1
ATOM 1299 C C . GLU A 1 163 ? 11.063 -9.974 5.935 1.00 98.25 163 GLU A C 1
ATOM 1301 O O . GLU A 1 163 ? 11.695 -9.914 4.879 1.00 98.25 163 GLU A O 1
ATOM 1306 N N . THR A 1 164 ? 9.752 -9.738 5.974 1.00 98.25 164 THR A N 1
ATOM 1307 C CA . THR A 1 164 ? 8.966 -9.403 4.783 1.00 98.25 164 THR A CA 1
ATOM 1308 C C . THR A 1 164 ? 9.364 -8.042 4.216 1.00 98.25 164 THR A C 1
ATOM 1310 O O . THR A 1 164 ? 9.515 -7.910 2.999 1.00 98.25 164 THR A O 1
ATOM 1313 N N . ILE A 1 165 ? 9.580 -7.039 5.075 1.00 98.31 165 ILE A N 1
ATOM 1314 C CA . ILE A 1 165 ? 10.042 -5.712 4.645 1.00 98.31 165 ILE A CA 1
ATOM 1315 C C . ILE A 1 165 ? 11.434 -5.794 4.015 1.00 98.31 165 ILE A C 1
ATOM 1317 O O . ILE A 1 165 ? 11.625 -5.276 2.916 1.00 98.31 165 ILE A O 1
ATOM 1321 N N . GLU A 1 166 ? 12.371 -6.506 4.638 1.00 98.38 166 GLU A N 1
ATOM 1322 C CA . GLU A 1 166 ? 13.722 -6.710 4.102 1.00 98.38 166 GLU A CA 1
ATOM 1323 C C . GLU A 1 166 ? 13.680 -7.403 2.733 1.00 98.38 166 GLU A C 1
ATOM 1325 O O . GLU A 1 166 ? 14.375 -7.007 1.794 1.00 98.38 166 GLU A O 1
ATOM 1330 N N . LYS A 1 167 ? 12.808 -8.403 2.564 1.00 98.19 167 LYS A N 1
ATOM 1331 C CA . LYS A 1 167 ? 12.614 -9.067 1.271 1.00 98.19 167 LYS A CA 1
ATOM 1332 C C . LYS A 1 167 ? 12.048 -8.118 0.211 1.00 98.19 167 LYS A C 1
ATOM 1334 O O . LYS A 1 167 ? 12.489 -8.174 -0.939 1.00 98.19 167 LYS A O 1
ATOM 1339 N N . ILE A 1 168 ? 11.110 -7.238 0.564 1.00 97.81 168 ILE A N 1
ATOM 1340 C CA . ILE A 1 168 ? 10.599 -6.203 -0.351 1.00 97.81 168 ILE A CA 1
ATOM 1341 C C . ILE A 1 168 ? 11.718 -5.245 -0.757 1.00 97.81 168 ILE A C 1
ATOM 1343 O O . ILE A 1 168 ? 11.872 -4.974 -1.947 1.00 97.81 168 ILE A O 1
ATOM 1347 N N . GLU A 1 169 ? 12.528 -4.776 0.191 1.00 97.44 169 GLU A N 1
ATOM 1348 C CA . GLU A 1 169 ? 13.672 -3.900 -0.088 1.00 97.44 169 GLU A CA 1
ATOM 1349 C C . GLU A 1 169 ? 14.677 -4.540 -1.048 1.00 97.44 169 GLU A C 1
ATOM 1351 O O . GLU A 1 169 ? 15.138 -3.890 -1.984 1.00 97.44 169 GLU A O 1
ATOM 1356 N N . LEU A 1 170 ? 14.992 -5.820 -0.841 1.00 97.44 170 LEU A N 1
ATOM 1357 C CA . LEU A 1 170 ? 15.967 -6.553 -1.650 1.00 97.44 170 LEU A CA 1
ATOM 1358 C C . LEU A 1 170 ? 15.466 -6.869 -3.063 1.00 97.44 170 LEU A C 1
ATOM 1360 O O . LEU A 1 170 ? 16.260 -6.947 -4.002 1.00 97.44 170 LEU A O 1
ATOM 1364 N N . THR A 1 171 ? 14.163 -7.107 -3.221 1.00 95.44 171 THR A N 1
ATOM 1365 C CA . THR A 1 171 ? 13.584 -7.576 -4.491 1.00 95.44 171 THR A CA 1
ATOM 1366 C C . THR A 1 171 ? 13.004 -6.457 -5.349 1.00 95.44 171 THR A C 1
ATOM 1368 O O . THR A 1 171 ? 12.889 -6.627 -6.567 1.00 95.44 171 THR A O 1
ATOM 1371 N N . THR A 1 172 ? 12.672 -5.310 -4.755 1.00 96.88 172 THR A N 1
ATOM 1372 C CA . THR A 1 172 ? 12.108 -4.168 -5.479 1.00 96.88 172 THR A CA 1
ATOM 1373 C C . THR A 1 172 ? 13.218 -3.372 -6.172 1.00 96.88 172 THR A C 1
ATOM 1375 O O . THR A 1 172 ? 14.155 -2.916 -5.517 1.00 96.88 172 THR A O 1
ATOM 1378 N N . PRO A 1 173 ? 13.157 -3.168 -7.498 1.00 96.56 173 PRO A N 1
ATOM 1379 C CA . PRO A 1 173 ? 14.220 -2.488 -8.226 1.00 96.56 173 PRO A CA 1
ATOM 1380 C C . PRO A 1 173 ? 14.132 -0.960 -8.063 1.00 96.56 173 PRO A C 1
ATOM 1382 O O . PRO A 1 173 ? 13.447 -0.282 -8.825 1.00 96.56 173 PRO A O 1
ATOM 1385 N N . THR A 1 174 ? 14.839 -0.424 -7.068 1.00 97.19 174 THR A N 1
ATOM 1386 C CA . THR A 1 174 ? 14.839 1.008 -6.706 1.00 97.19 174 THR A CA 1
ATOM 1387 C C . THR A 1 174 ? 16.078 1.785 -7.164 1.00 97.19 174 THR A C 1
ATOM 1389 O O . THR A 1 174 ? 16.135 2.998 -6.984 1.00 97.19 174 THR A O 1
ATOM 1392 N N . ASP A 1 175 ? 17.068 1.121 -7.770 1.00 97.25 175 ASP A N 1
ATOM 1393 C CA . ASP A 1 175 ? 18.284 1.776 -8.269 1.00 97.25 175 ASP A CA 1
ATOM 1394 C C . ASP A 1 175 ? 17.958 2.723 -9.438 1.00 97.25 175 ASP A C 1
ATOM 1396 O O . ASP A 1 175 ? 17.272 2.327 -10.387 1.00 97.25 175 ASP A O 1
ATOM 1400 N N . GLU A 1 176 ? 18.482 3.952 -9.406 1.00 96.12 176 GLU A N 1
ATOM 1401 C CA . GLU A 1 176 ? 18.249 4.981 -10.431 1.00 96.12 176 GLU A CA 1
ATOM 1402 C C . GLU A 1 176 ? 18.631 4.546 -11.850 1.00 96.12 176 GLU A C 1
ATOM 1404 O O . GLU A 1 176 ? 18.062 5.041 -12.825 1.00 96.12 176 GLU A O 1
ATOM 1409 N N . LYS A 1 177 ? 19.568 3.605 -11.984 1.00 96.19 177 LYS A N 1
ATOM 1410 C CA . LYS A 1 177 ? 20.047 3.050 -13.256 1.00 96.19 177 LYS A CA 1
ATOM 1411 C C . LYS A 1 177 ? 19.258 1.821 -13.702 1.00 96.19 177 LYS A C 1
ATOM 1413 O O . LYS A 1 177 ? 19.601 1.212 -14.716 1.00 96.19 177 LYS A O 1
ATOM 1418 N N . THR A 1 178 ? 18.211 1.437 -12.974 1.00 96.00 178 THR A N 1
ATOM 1419 C CA . THR A 1 178 ? 17.359 0.306 -13.346 1.00 96.00 178 THR A CA 1
ATOM 1420 C C . THR A 1 178 ? 16.742 0.545 -14.734 1.00 96.00 178 THR A C 1
ATOM 1422 O O . THR A 1 178 ? 16.099 1.581 -14.950 1.00 96.00 178 THR A O 1
ATOM 1425 N N . PRO A 1 179 ? 16.900 -0.401 -15.682 1.00 93.56 179 PRO A N 1
ATOM 1426 C CA . PRO A 1 179 ? 16.319 -0.283 -17.014 1.00 93.56 179 PRO A CA 1
ATOM 1427 C C . PRO A 1 179 ? 14.799 -0.479 -16.983 1.00 93.56 179 PRO A C 1
ATOM 1429 O O . PRO A 1 179 ? 14.273 -1.227 -16.154 1.00 93.56 179 PRO A O 1
ATOM 1432 N N . LEU A 1 180 ? 14.098 0.131 -17.945 1.00 91.38 180 LEU A N 1
ATOM 1433 C CA . LEU A 1 180 ? 12.638 0.053 -18.051 1.00 91.38 180 LEU A CA 1
ATOM 1434 C C . LEU A 1 180 ? 12.133 -1.395 -18.106 1.00 91.38 180 LEU A C 1
ATOM 1436 O O . LEU A 1 180 ? 11.173 -1.737 -17.425 1.00 91.38 180 LEU A O 1
ATOM 1440 N N . SER A 1 181 ? 12.814 -2.271 -18.846 1.00 89.56 181 SER A N 1
ATOM 1441 C CA . SER A 1 181 ? 12.442 -3.687 -18.968 1.00 89.56 181 SER A CA 1
ATOM 1442 C C . SER A 1 181 ? 12.387 -4.417 -17.622 1.00 89.56 181 SER A C 1
ATOM 1444 O O . SER A 1 181 ? 11.479 -5.213 -17.393 1.00 89.56 181 SER A O 1
ATOM 1446 N N . LYS A 1 182 ? 13.315 -4.121 -16.702 1.00 92.31 182 LYS A N 1
ATOM 1447 C CA . LYS A 1 182 ? 13.340 -4.725 -15.362 1.00 92.31 182 LYS A CA 1
ATOM 1448 C C . LYS A 1 182 ? 12.213 -4.186 -14.478 1.00 92.31 182 LYS A C 1
ATOM 1450 O O . LYS A 1 182 ? 11.608 -4.960 -13.742 1.00 92.31 182 LYS A O 1
ATOM 1455 N N . LEU A 1 183 ? 11.913 -2.890 -14.574 1.00 93.25 183 LEU A N 1
ATOM 1456 C CA . LEU A 1 183 ? 10.782 -2.269 -13.874 1.00 93.25 183 LEU A CA 1
ATOM 1457 C C . LEU A 1 183 ? 9.449 -2.860 -14.342 1.00 93.25 183 LEU A C 1
ATOM 1459 O O . LEU A 1 183 ? 8.611 -3.234 -13.528 1.00 93.25 183 LEU A O 1
ATOM 1463 N N . ILE A 1 184 ? 9.281 -3.009 -15.653 1.00 89.69 184 ILE A N 1
ATOM 1464 C CA . ILE A 1 184 ? 8.086 -3.605 -16.247 1.00 89.69 184 ILE A CA 1
ATOM 1465 C C . ILE A 1 184 ? 7.938 -5.062 -15.823 1.00 89.69 184 ILE A C 1
ATOM 1467 O O . ILE A 1 184 ? 6.877 -5.438 -15.339 1.00 89.69 184 ILE A O 1
ATOM 1471 N N . ALA A 1 185 ? 8.998 -5.867 -15.924 1.00 88.69 185 ALA A N 1
ATOM 1472 C CA . ALA A 1 185 ? 8.963 -7.260 -15.485 1.00 88.69 185 ALA A CA 1
ATOM 1473 C C . ALA A 1 185 ? 8.597 -7.384 -13.997 1.00 88.69 185 ALA A C 1
ATOM 1475 O O . ALA A 1 185 ? 7.855 -8.290 -13.612 1.00 88.69 185 ALA A O 1
ATOM 1476 N N . PHE A 1 186 ? 9.071 -6.458 -13.157 1.00 90.56 186 PHE A N 1
ATOM 1477 C CA . PHE A 1 186 ? 8.673 -6.400 -11.756 1.00 90.56 186 PHE A CA 1
ATOM 1478 C C . PHE A 1 186 ? 7.161 -6.170 -11.620 1.00 90.56 186 PHE A C 1
ATOM 1480 O O . PHE A 1 186 ? 6.496 -7.010 -11.033 1.00 90.56 186 PHE A O 1
ATOM 1487 N N . PHE A 1 187 ? 6.581 -5.129 -12.214 1.00 84.81 187 PHE A N 1
ATOM 1488 C CA . PHE A 1 187 ? 5.145 -4.852 -12.039 1.00 84.81 187 PHE A CA 1
ATOM 1489 C C . PHE A 1 187 ? 4.204 -5.768 -12.848 1.00 84.81 187 PHE A C 1
ATOM 1491 O O . PHE A 1 187 ? 3.042 -5.912 -12.485 1.00 84.81 187 PHE A O 1
ATOM 1498 N N . GLN A 1 188 ? 4.685 -6.435 -13.902 1.00 77.56 188 GLN A N 1
ATOM 1499 C CA . GLN A 1 188 ? 3.891 -7.374 -14.709 1.00 77.56 188 GLN A CA 1
ATOM 1500 C C . GLN A 1 188 ? 3.879 -8.805 -14.168 1.00 77.56 188 GLN A C 1
ATOM 1502 O O . GLN A 1 188 ? 2.913 -9.524 -14.400 1.00 77.56 188 GLN A O 1
ATOM 1507 N N . SER A 1 189 ? 4.907 -9.232 -13.428 1.00 56.47 189 SER A N 1
ATOM 1508 C CA . SER A 1 189 ? 4.971 -10.600 -12.878 1.00 56.47 189 SER A CA 1
ATOM 1509 C C . SER A 1 189 ? 3.926 -10.900 -11.793 1.00 56.47 189 SER A C 1
ATOM 1511 O O . SER A 1 189 ? 3.841 -12.040 -11.357 1.00 56.47 189 SER A O 1
ATOM 1513 N N . GLY A 1 190 ? 3.130 -9.907 -11.381 1.00 48.66 190 GLY A N 1
ATOM 1514 C CA . GLY A 1 190 ? 1.906 -10.102 -10.595 1.00 48.66 190 GLY A CA 1
ATOM 1515 C C . GLY A 1 190 ? 0.606 -9.856 -11.374 1.00 48.66 190 GLY A C 1
ATOM 1516 O O . GLY A 1 190 ? -0.459 -10.160 -10.866 1.00 48.66 190 GLY A O 1
ATOM 1517 N N . ALA A 1 191 ? 0.653 -9.311 -12.595 1.00 41.88 191 ALA A N 1
ATOM 1518 C CA . ALA A 1 191 ? -0.534 -8.868 -13.338 1.00 41.88 191 ALA A CA 1
ATOM 1519 C C . ALA A 1 191 ? -1.103 -9.922 -14.310 1.00 41.88 191 ALA A C 1
ATOM 1521 O O . ALA A 1 191 ? -2.094 -9.653 -14.986 1.00 41.88 191 ALA A O 1
ATOM 1522 N N . VAL A 1 192 ? -0.476 -11.099 -14.413 1.00 35.66 192 VAL A N 1
ATOM 1523 C CA . VAL A 1 192 ? -0.911 -12.181 -15.306 1.00 35.66 192 VAL A CA 1
ATOM 1524 C C . VAL A 1 192 ? -0.808 -13.521 -14.580 1.00 35.66 192 VAL A C 1
ATOM 1526 O O . VAL A 1 192 ? 0.267 -14.114 -14.521 1.00 35.66 192 VAL A O 1
ATOM 1529 N N . ASN A 1 193 ? -1.942 -13.965 -14.043 1.00 34.22 193 ASN A N 1
ATOM 1530 C CA . ASN A 1 193 ? -2.368 -15.360 -13.922 1.00 34.22 193 ASN A CA 1
ATOM 1531 C C . ASN A 1 193 ? -3.895 -15.388 -13.990 1.00 34.22 193 ASN A C 1
ATOM 1533 O O . ASN A 1 193 ? -4.516 -14.590 -13.253 1.00 34.22 193 ASN A O 1
#

pLDDT: mean 90.79, std 10.37, range [34.22, 98.5]

Sequence (193 aa):
MNQELKENSLDESVLFTDTDISILKEAIQATICNYDPSEQSIYQPALYNKNQDISLVAKIIALADIGSLGMEGIDTYKQEGGLLFLEENPDFIPLVLKQEITNLAVDNPELYENIRQRLLKRAGFHVNFAKSRLKRFPQEIASFPPATIPILTSEIFRYLNIETIEKIELTTPTDEKTPLSKLIAFFQSGAVN

Secondary structure (DSSP, 8-state):
-HHHHHHTT--GGGSPPHHHHHHHHHHHHHH--EEETTTTEEE-GGGG-TT-PPPHHHHHHHHHHT-HHHHH-HHHHHHHHHHHHHHH-TTHHHHHHTTGGGGHHHH-HHHHHHHHHHHHHHHHHHHHHHHHHHHHHHHHTTTS-TTTHHHIIIIISTT-SHHHHHHHHHHS---TT--HHHHHHHHHTTT--

Radius of gyration: 20.45 Å; chains: 1; bounding box: 60×29×56 Å